Protein AF-A0A941R0V4-F1 (afdb_monomer_lite)

Secondary structure (DSSP, 8-state):
--EEEEEEEEEEEEEEEEE-TTS-EEEEEEEEEEEEEEEEEEEPPPP---------------------EEE-HHHHT-HHHHHHHHHHTTSHHHHHHHHTTSSTT-S-EEEEEE---SS-TTSSEEEEEEETTEEEEEE-GGG--S-HHHHHHHHHHHHHHHHHHHHHHHHHHTT--BTTB-HHHHHHHHHTT----

pLDDT: mean 71.21, std 19.01, range [25.05, 97.06]

Foldseek 3Di:
DDWDKDKDKAWDKDWDWDQDPVRAIHTDDIDTPGIDIDIDTDDDDDDDDDDDDDDDDDDDDPDDPDDLEAEDPQQCVPCLNVVLCVVLVVDPVSVVLSVQQRDPPQQAGEYEHEDQDPVRNNYQWDFDQDDPRYTYIYGYPVNSPDDSVVVNVVVVVSSVLVSLNRVVVVCVVVPHQDVVDHPVVVSVCSRVVNGDD

Structure (mmCIF, N/CA/C/O backbone):
data_AF-A0A941R0V4-F1
#
_entry.id   AF-A0A941R0V4-F1
#
loop_
_atom_site.group_PDB
_atom_site.id
_atom_site.type_symbol
_atom_site.label_atom_id
_atom_site.label_alt_id
_atom_site.label_comp_id
_atom_site.label_asym_id
_atom_site.label_entity_id
_atom_site.label_seq_id
_atom_site.pdbx_PDB_ins_code
_atom_site.Cartn_x
_atom_site.Cartn_y
_atom_site.Cartn_z
_atom_site.occupancy
_atom_site.B_iso_or_equiv
_atom_site.auth_seq_id
_atom_site.auth_comp_id
_atom_site.auth_asym_id
_atom_site.auth_atom_id
_atom_site.pdbx_PDB_model_num
ATOM 1 N N . MET A 1 1 ? 8.395 -24.841 -30.757 1.00 44.28 1 MET A N 1
ATOM 2 C CA . MET A 1 1 ? 8.451 -23.780 -29.739 1.00 44.28 1 MET A CA 1
ATOM 3 C C . MET A 1 1 ? 7.005 -23.403 -29.486 1.00 44.28 1 MET A C 1
ATOM 5 O O . MET A 1 1 ? 6.365 -22.940 -30.423 1.00 44.28 1 MET A O 1
ATOM 9 N N . SER A 1 2 ? 6.456 -23.802 -28.335 1.00 42.81 2 SER A N 1
ATOM 10 C CA . SER A 1 2 ? 5.159 -23.293 -27.871 1.00 42.81 2 SER A CA 1
ATOM 11 C C . SER A 1 2 ? 5.440 -21.903 -27.324 1.00 42.81 2 SER A C 1
ATOM 13 O O . SER A 1 2 ? 6.437 -21.737 -26.629 1.00 42.81 2 SER A O 1
ATOM 15 N N . VAL A 1 3 ? 4.655 -20.912 -27.726 1.00 47.00 3 VAL A N 1
ATOM 16 C CA . VAL A 1 3 ? 4.712 -19.582 -27.123 1.00 47.00 3 VAL A CA 1
ATOM 17 C C . VAL A 1 3 ? 3.524 -19.541 -26.185 1.00 47.00 3 VAL A C 1
ATOM 19 O O . VAL A 1 3 ? 2.380 -19.506 -26.645 1.00 47.00 3 VAL A O 1
ATOM 22 N N . ASP A 1 4 ? 3.793 -19.620 -24.889 1.00 52.94 4 ASP A N 1
ATOM 23 C CA . ASP A 1 4 ? 2.745 -19.538 -23.888 1.00 52.94 4 ASP A CA 1
ATOM 24 C C . ASP A 1 4 ? 2.421 -18.057 -23.677 1.00 52.94 4 ASP A C 1
ATOM 26 O O . ASP A 1 4 ? 3.248 -17.248 -23.248 1.00 52.94 4 ASP A O 1
ATOM 30 N N . CYS A 1 5 ? 1.201 -17.689 -24.067 1.00 56.50 5 CYS A N 1
ATOM 31 C CA . CYS A 1 5 ? 0.677 -16.341 -23.927 1.00 56.50 5 CYS A CA 1
ATOM 32 C C . CYS A 1 5 ? -0.436 -16.329 -22.882 1.00 56.50 5 CYS A C 1
ATOM 34 O O . CYS A 1 5 ? -1.332 -17.176 -22.913 1.00 56.50 5 CYS A O 1
ATOM 36 N N . TYR A 1 6 ? -0.443 -15.320 -22.017 1.00 58.47 6 TYR A N 1
ATOM 37 C CA . TYR A 1 6 ? -1.587 -15.006 -21.168 1.00 58.47 6 TYR A 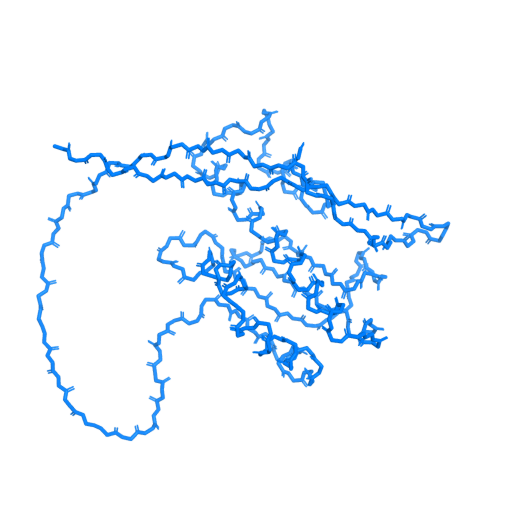CA 1
ATOM 38 C C . TYR A 1 6 ? -2.107 -13.598 -21.459 1.00 58.47 6 TYR A C 1
ATOM 40 O O . TYR A 1 6 ? -1.417 -12.747 -22.019 1.00 58.47 6 TYR A O 1
ATOM 48 N N . THR A 1 7 ? -3.375 -13.367 -21.121 1.00 55.12 7 THR A N 1
ATOM 49 C CA . THR A 1 7 ? -3.991 -12.039 -21.219 1.00 55.12 7 THR A CA 1
ATOM 50 C C . THR A 1 7 ? -3.880 -11.365 -19.865 1.00 55.12 7 THR A C 1
ATOM 52 O O . THR A 1 7 ? -4.432 -11.855 -18.880 1.00 55.12 7 THR A O 1
ATOM 55 N N . GLU A 1 8 ? -3.146 -10.263 -19.808 1.00 51.22 8 GLU A N 1
ATOM 56 C CA . GLU A 1 8 ? -3.082 -9.405 -18.637 1.00 51.22 8 GLU A CA 1
ATOM 57 C C . GLU A 1 8 ? -4.173 -8.340 -18.738 1.00 51.22 8 GLU A C 1
ATOM 59 O O . GLU A 1 8 ? -4.201 -7.550 -19.682 1.00 51.22 8 GLU A O 1
ATOM 64 N N . VAL A 1 9 ? -5.071 -8.312 -17.755 1.00 60.31 9 VAL A N 1
ATOM 65 C CA . VAL A 1 9 ? -6.074 -7.254 -17.615 1.00 60.31 9 VAL A CA 1
ATOM 66 C C . VAL A 1 9 ? -5.578 -6.269 -16.565 1.00 60.31 9 VAL A C 1
ATOM 68 O O . VAL A 1 9 ? -5.343 -6.632 -15.413 1.00 60.31 9 VAL A O 1
ATOM 71 N N . VAL A 1 10 ? -5.413 -5.012 -16.960 1.00 60.66 10 VAL A N 1
ATOM 72 C CA . VAL A 1 10 ? -5.039 -3.906 -16.077 1.00 60.66 10 VAL A CA 1
ATOM 73 C C . VAL A 1 10 ? -6.274 -3.052 -15.845 1.00 60.66 10 VAL A C 1
ATOM 75 O O . VAL A 1 10 ? -6.876 -2.562 -16.795 1.00 60.66 10 VAL A O 1
ATOM 78 N N . HIS A 1 11 ? -6.662 -2.885 -14.585 1.00 59.88 11 HIS A N 1
ATOM 79 C CA . HIS A 1 11 ? -7.769 -2.022 -14.186 1.00 59.88 11 HIS A CA 1
ATOM 80 C C . HIS A 1 11 ? -7.244 -0.621 -13.853 1.00 59.88 11 HIS A C 1
ATOM 82 O O . HIS A 1 11 ? -6.257 -0.485 -13.134 1.00 59.88 11 HIS A O 1
ATOM 88 N N . HIS A 1 12 ? -7.921 0.404 -14.364 1.00 55.44 12 HIS A N 1
ATOM 89 C CA . HIS A 1 12 ? -7.567 1.813 -14.208 1.00 55.44 12 HIS A CA 1
ATOM 90 C C . HIS A 1 12 ? -8.465 2.468 -13.169 1.00 55.44 12 HIS A C 1
ATOM 92 O O . HIS A 1 12 ? -9.689 2.307 -13.214 1.00 55.44 12 HIS A O 1
ATOM 98 N N . TYR A 1 13 ? -7.865 3.233 -12.262 1.00 64.38 13 TYR A N 1
ATOM 99 C CA . TYR A 1 13 ? -8.573 3.922 -11.189 1.00 64.38 13 TYR A CA 1
ATOM 100 C C . TYR A 1 13 ? -8.037 5.343 -11.002 1.00 64.38 13 TYR A C 1
ATOM 102 O O . TYR A 1 13 ? -6.834 5.562 -11.116 1.00 64.38 13 TYR A O 1
ATOM 110 N N . THR A 1 14 ? -8.916 6.290 -10.671 1.00 61.97 14 THR A N 1
ATOM 111 C CA . THR A 1 14 ? -8.537 7.635 -10.210 1.00 61.97 14 THR A CA 1
ATOM 112 C C . THR A 1 14 ? -8.840 7.759 -8.729 1.00 61.97 14 THR A C 1
ATOM 114 O O . THR A 1 14 ? -9.984 7.576 -8.311 1.00 61.97 14 THR A O 1
ATOM 117 N N . ASP A 1 15 ? -7.838 8.132 -7.939 1.00 59.41 15 ASP A N 1
ATOM 118 C CA . ASP A 1 15 ? -8.030 8.458 -6.532 1.00 59.41 15 ASP A CA 1
ATOM 119 C C . ASP A 1 15 ? -8.255 9.953 -6.326 1.00 59.41 15 ASP A C 1
ATOM 121 O O . ASP A 1 15 ? -7.517 10.800 -6.828 1.00 59.41 15 ASP A O 1
ATOM 125 N N . TRP A 1 16 ? -9.255 10.269 -5.512 1.00 72.50 16 TRP A N 1
ATOM 126 C CA . TRP A 1 16 ? -9.614 11.629 -5.152 1.00 72.50 16 TRP A CA 1
ATOM 127 C C . TRP A 1 16 ? -9.260 11.902 -3.695 1.00 72.50 16 TRP A C 1
ATOM 129 O O . TRP A 1 16 ? -9.722 11.212 -2.778 1.00 72.50 16 TRP A O 1
ATOM 139 N N . TYR A 1 17 ? -8.480 12.959 -3.481 1.00 71.31 17 TYR A N 1
ATOM 140 C CA . TYR A 1 17 ? -8.070 13.436 -2.167 1.00 71.31 17 TYR A CA 1
ATOM 141 C C . TYR A 1 17 ? -8.567 14.867 -1.936 1.00 71.31 17 TYR A C 1
ATOM 143 O O . TYR A 1 17 ? -8.641 15.673 -2.861 1.00 71.31 17 TYR A O 1
ATOM 151 N N . GLN A 1 18 ? -8.898 15.181 -0.688 1.00 68.75 18 GLN A N 1
ATOM 152 C CA . GLN A 1 18 ? -9.193 16.526 -0.221 1.00 68.75 18 GLN A CA 1
ATOM 153 C C . GLN A 1 18 ? -8.014 17.040 0.592 1.00 68.75 18 GLN A C 1
ATOM 155 O O . GLN A 1 18 ? -7.671 16.463 1.623 1.00 68.75 18 GLN A O 1
ATOM 160 N N . GLU A 1 19 ? -7.438 18.150 0.152 1.00 76.81 19 GLU A N 1
ATOM 161 C CA . GLU A 1 19 ? -6.479 18.909 0.942 1.00 76.81 19 GLU A CA 1
ATOM 162 C C . GLU A 1 19 ? -7.221 19.939 1.802 1.00 76.81 19 GLU A C 1
ATOM 164 O O . GLU A 1 19 ? -8.086 20.679 1.323 1.00 76.81 19 GLU A O 1
ATOM 169 N N . TYR A 1 20 ? -6.915 19.957 3.095 1.00 72.62 20 TYR A N 1
ATOM 170 C CA . TYR A 1 20 ? -7.436 20.927 4.049 1.00 72.62 20 TYR A CA 1
ATOM 171 C C . TYR A 1 20 ? -6.459 22.089 4.219 1.00 72.62 20 TYR A C 1
ATOM 173 O O . TYR A 1 20 ? -5.265 21.981 3.957 1.00 72.62 20 TYR A O 1
ATOM 181 N N . SER A 1 21 ? -6.961 23.217 4.722 1.00 58.88 21 SER A N 1
ATOM 182 C CA . SER A 1 21 ? -6.170 24.436 4.938 1.00 58.88 21 SER A CA 1
ATOM 183 C C . SER A 1 21 ? -4.998 24.272 5.913 1.00 58.88 21 SER A C 1
ATOM 185 O O . SER A 1 21 ? -4.134 25.141 5.976 1.00 58.88 21 SER A O 1
ATOM 187 N N . ASP A 1 22 ? -4.986 23.199 6.703 1.00 63.31 22 ASP A N 1
ATOM 188 C CA . ASP A 1 22 ? -3.892 22.839 7.608 1.00 63.31 22 ASP A CA 1
ATOM 189 C C . ASP A 1 22 ? -2.830 21.934 6.946 1.00 63.31 22 ASP A C 1
ATOM 191 O O . ASP A 1 22 ? -1.906 21.485 7.622 1.00 63.31 22 ASP A O 1
ATOM 195 N N . GLY A 1 23 ? -2.953 21.672 5.640 1.00 53.22 23 GLY A N 1
ATOM 196 C CA . GLY A 1 23 ? -2.078 20.783 4.873 1.00 53.22 23 GLY A CA 1
ATOM 197 C C . GLY A 1 23 ? -2.395 19.296 5.050 1.00 53.22 23 GLY A C 1
ATOM 198 O O . GLY A 1 23 ? -1.687 18.447 4.513 1.00 53.22 23 GLY A O 1
ATOM 199 N N . THR A 1 24 ? -3.445 18.943 5.798 1.00 55.19 24 THR A N 1
ATOM 200 C CA . THR A 1 24 ? -3.891 17.553 5.900 1.00 55.19 24 THR A CA 1
ATOM 201 C C . THR A 1 24 ? -4.501 17.117 4.573 1.00 55.19 24 THR A C 1
ATOM 203 O O . THR A 1 24 ? -5.406 17.768 4.060 1.00 55.19 24 THR A O 1
ATOM 206 N N . VAL A 1 25 ? -4.067 15.971 4.049 1.00 52.84 25 VAL A N 1
ATOM 207 C CA . VAL A 1 25 ? -4.689 15.327 2.886 1.00 52.84 25 VAL A CA 1
ATOM 208 C C . VAL A 1 25 ? -5.539 14.155 3.370 1.00 52.84 25 VAL A C 1
ATOM 210 O O . VAL A 1 25 ? -5.038 13.244 4.034 1.00 52.84 25 VAL A O 1
ATOM 213 N N . ALA A 1 26 ? -6.835 14.171 3.062 1.00 50.75 26 ALA A N 1
ATOM 214 C CA . ALA A 1 26 ? -7.738 13.057 3.326 1.00 50.75 26 ALA A CA 1
ATOM 215 C C . ALA A 1 26 ? -8.218 12.433 2.024 1.00 50.75 26 ALA A C 1
ATOM 217 O O . ALA A 1 26 ? -8.727 13.106 1.135 1.00 50.75 26 ALA A O 1
ATOM 218 N N . TYR A 1 27 ? -8.110 11.117 1.943 1.00 63.94 27 TYR A N 1
ATOM 219 C CA . TYR A 1 27 ? -8.717 10.350 0.869 1.00 63.94 27 TYR A CA 1
ATOM 220 C C . TYR A 1 27 ? -10.250 10.447 0.917 1.00 63.94 27 TYR A C 1
ATOM 222 O O . TYR A 1 27 ? -10.850 10.301 1.986 1.00 63.94 27 TYR A O 1
ATOM 230 N N . ILE A 1 28 ? -10.875 10.664 -0.241 1.00 71.25 28 ILE A N 1
ATOM 231 C CA . ILE A 1 28 ? -12.329 10.770 -0.384 1.00 71.25 28 ILE A CA 1
ATOM 232 C C . ILE A 1 28 ? -12.880 9.476 -0.994 1.00 71.25 28 ILE A C 1
ATOM 234 O O . ILE A 1 28 ? -13.610 8.719 -0.338 1.00 71.25 28 ILE A O 1
ATOM 238 N N . TYR A 1 29 ? -12.529 9.200 -2.251 1.00 60.12 29 TYR A N 1
ATOM 239 C CA . TYR A 1 29 ? -13.006 8.044 -3.006 1.00 60.12 29 TYR A CA 1
ATOM 240 C C . TYR A 1 29 ? -12.099 7.689 -4.179 1.00 60.12 29 TYR A C 1
ATOM 242 O O . TYR A 1 29 ? -11.225 8.460 -4.558 1.00 60.12 29 TYR A O 1
ATOM 250 N N . THR A 1 30 ? -12.329 6.496 -4.720 1.00 62.44 30 THR A N 1
ATOM 251 C CA . THR A 1 30 ? -11.671 5.974 -5.915 1.00 62.44 30 THR A CA 1
ATOM 252 C C . THR A 1 30 ? -12.737 5.780 -6.982 1.00 62.44 30 THR A C 1
ATOM 254 O O . THR A 1 30 ? -13.808 5.235 -6.697 1.00 62.44 30 THR A O 1
ATOM 257 N N . GLU A 1 31 ? -12.457 6.236 -8.190 1.00 69.19 31 GLU A N 1
ATOM 258 C CA . GLU A 1 31 ? -13.295 6.068 -9.371 1.00 69.19 31 GLU A CA 1
ATOM 259 C C . GLU A 1 31 ? -12.675 5.013 -10.285 1.00 69.19 31 GLU A C 1
ATOM 261 O O . GLU A 1 31 ? -11.465 5.001 -10.483 1.00 69.19 31 GLU A O 1
ATOM 266 N N . TYR A 1 32 ? -13.489 4.095 -10.808 1.00 65.94 32 TYR A N 1
ATOM 267 C CA . TYR A 1 32 ? -13.030 3.105 -11.779 1.00 65.94 32 TYR A CA 1
ATOM 268 C C . TYR A 1 32 ? -13.160 3.671 -13.192 1.00 65.94 32 TYR A C 1
ATOM 270 O O . TYR A 1 32 ? -14.266 3.988 -13.628 1.00 65.94 32 TYR A O 1
ATOM 278 N N . ASN A 1 33 ? -12.043 3.738 -13.912 1.00 64.62 33 ASN A N 1
ATOM 279 C CA . ASN A 1 33 ? -11.967 4.362 -15.234 1.00 64.62 33 ASN A CA 1
ATOM 280 C C . ASN A 1 33 ? -12.081 3.353 -16.387 1.00 64.62 33 ASN A C 1
ATOM 282 O O . ASN A 1 33 ? -12.218 3.752 -17.541 1.00 64.62 33 ASN A O 1
ATOM 286 N N . GLY A 1 34 ? -12.015 2.050 -16.101 1.00 60.59 34 GLY A N 1
ATOM 287 C CA . GLY A 1 34 ? -12.059 0.989 -17.109 1.00 60.59 34 GLY A CA 1
ATOM 288 C C . GLY A 1 34 ? -10.891 0.017 -16.990 1.00 60.59 34 GLY A C 1
ATOM 289 O O . GLY A 1 34 ? -10.167 0.002 -15.998 1.00 60.59 34 GLY A O 1
ATOM 290 N N . SER A 1 35 ? -10.716 -0.849 -17.981 1.00 64.88 35 SER A N 1
ATOM 291 C CA . SER A 1 35 ? -9.596 -1.792 -18.032 1.00 64.88 35 SER A CA 1
ATOM 292 C C . SER A 1 35 ? -8.972 -1.845 -19.416 1.00 64.88 35 SER A C 1
ATOM 294 O O . SER A 1 35 ? -9.664 -1.699 -20.422 1.00 64.88 35 SER A O 1
ATOM 296 N N . THR A 1 36 ? -7.666 -2.083 -19.460 1.00 63.47 36 THR A N 1
ATOM 297 C CA . THR A 1 36 ? -6.929 -2.417 -20.681 1.00 63.47 36 THR A CA 1
ATOM 298 C C . THR A 1 36 ? -6.514 -3.873 -20.642 1.00 63.47 36 THR A C 1
ATOM 300 O O . THR A 1 36 ? -6.069 -4.360 -19.606 1.00 63.47 36 THR A O 1
ATOM 303 N N . GLU A 1 37 ? -6.621 -4.548 -21.777 1.00 74.56 37 GLU A N 1
ATOM 304 C CA . GLU A 1 37 ? -6.173 -5.927 -21.936 1.00 74.56 37 GLU A CA 1
ATOM 305 C C . GLU A 1 37 ? -4.935 -5.944 -22.827 1.00 74.56 37 GLU A C 1
ATOM 307 O O . GLU A 1 37 ? -4.949 -5.393 -23.931 1.00 74.56 37 GLU A O 1
ATOM 312 N N . THR A 1 38 ? -3.870 -6.581 -22.352 1.00 58.25 38 THR A N 1
ATOM 313 C CA . THR A 1 38 ? -2.631 -6.767 -23.106 1.00 58.25 38 THR A CA 1
ATOM 314 C C . THR A 1 38 ? -2.294 -8.248 -23.139 1.00 58.25 38 THR A C 1
ATOM 316 O O . THR A 1 38 ? -2.289 -8.922 -22.112 1.00 58.25 38 THR A O 1
ATOM 319 N N . GLN A 1 39 ? -1.995 -8.771 -24.324 1.00 68.25 39 GLN A N 1
ATOM 320 C CA . GLN A 1 39 ? -1.508 -10.137 -24.472 1.00 68.25 39 GLN A CA 1
ATOM 321 C C . GLN A 1 39 ? 0.006 -10.156 -24.252 1.00 68.25 39 GLN A C 1
ATOM 323 O O . GLN A 1 39 ? 0.746 -9.492 -24.978 1.00 68.25 39 GLN A O 1
ATOM 328 N N . VAL A 1 40 ? 0.456 -10.909 -23.250 1.00 62.62 40 VAL A N 1
ATOM 329 C CA . VAL A 1 40 ? 1.873 -11.064 -22.909 1.00 62.62 40 VAL A CA 1
ATOM 330 C C . VAL A 1 40 ? 2.282 -12.500 -23.206 1.00 62.62 40 VAL A C 1
ATOM 332 O O . VAL A 1 40 ? 1.600 -13.439 -22.801 1.00 62.62 40 VAL A O 1
ATOM 335 N N . CYS A 1 41 ? 3.379 -12.665 -23.939 1.00 64.25 41 CYS A N 1
ATOM 336 C CA . CYS A 1 41 ? 3.886 -13.955 -24.390 1.00 64.25 41 CYS A CA 1
ATOM 337 C C . CYS A 1 41 ? 5.329 -14.133 -23.918 1.00 64.25 41 CYS A C 1
ATOM 339 O O . CYS A 1 41 ? 6.127 -13.202 -24.049 1.00 64.25 41 CYS A O 1
ATOM 341 N N . TYR A 1 42 ? 5.659 -15.317 -23.404 1.00 49.59 42 TYR A N 1
ATOM 342 C CA . TYR A 1 42 ? 7.015 -15.663 -22.979 1.00 49.59 42 TYR A CA 1
ATOM 343 C C . TYR A 1 42 ? 7.528 -16.877 -23.754 1.00 49.59 42 TYR A C 1
ATOM 345 O O . TYR A 1 42 ? 6.766 -17.779 -24.105 1.00 49.59 42 TYR A O 1
ATOM 353 N N . ASP A 1 43 ? 8.836 -16.887 -24.010 1.00 43.72 43 ASP A N 1
ATOM 354 C CA . ASP A 1 43 ? 9.536 -18.047 -24.552 1.00 43.72 43 ASP A CA 1
ATOM 355 C C . ASP A 1 43 ? 9.916 -18.992 -23.400 1.00 43.72 43 ASP A C 1
ATOM 357 O O . ASP A 1 43 ? 10.573 -18.574 -22.443 1.00 43.72 43 ASP A O 1
ATOM 361 N N . ASP A 1 44 ? 9.529 -20.268 -23.492 1.00 46.50 44 ASP A N 1
ATOM 362 C CA . ASP A 1 44 ? 9.891 -21.277 -22.491 1.00 46.50 44 ASP A CA 1
ATOM 363 C C . ASP A 1 44 ? 11.423 -21.420 -22.349 1.00 46.50 44 ASP A C 1
ATOM 365 O O . ASP A 1 44 ? 12.124 -21.634 -23.350 1.00 46.50 44 ASP A O 1
ATOM 369 N N . PRO A 1 45 ? 11.980 -21.404 -21.121 1.00 43.53 45 PRO A N 1
ATOM 370 C CA . PRO A 1 45 ? 13.355 -21.826 -20.891 1.00 43.53 45 PRO A CA 1
ATOM 371 C C . PRO A 1 45 ? 13.502 -23.356 -21.060 1.00 43.53 45 PRO A C 1
ATOM 373 O O . PRO A 1 45 ? 12.555 -24.113 -20.834 1.00 43.53 45 PRO A O 1
ATOM 376 N N . PRO A 1 46 ? 14.694 -23.864 -21.433 1.00 36.06 46 PRO A N 1
ATOM 377 C CA . PRO A 1 46 ? 14.895 -25.288 -21.692 1.00 36.06 46 PRO A CA 1
ATOM 378 C C . PRO A 1 46 ? 14.715 -26.130 -20.416 1.00 36.06 46 PRO A C 1
ATOM 380 O O . PRO A 1 46 ? 15.438 -25.971 -19.434 1.00 36.06 46 PRO A O 1
ATOM 383 N N . THR A 1 47 ? 13.760 -27.061 -20.450 1.00 41.50 47 THR A N 1
ATOM 384 C CA . THR A 1 47 ? 13.383 -27.958 -19.347 1.00 41.50 47 THR A CA 1
ATOM 385 C C . THR A 1 47 ? 14.492 -28.954 -18.980 1.00 41.50 47 THR A C 1
ATOM 387 O O . THR A 1 47 ? 14.897 -29.763 -19.818 1.00 41.50 47 THR A O 1
ATOM 390 N N . GLY A 1 48 ? 14.925 -28.963 -17.714 1.00 34.31 48 GLY A N 1
ATOM 391 C CA . GLY A 1 48 ? 15.745 -30.019 -17.103 1.00 34.31 48 GLY A CA 1
ATOM 392 C C . GLY A 1 48 ? 14.930 -30.865 -16.112 1.00 34.31 48 GLY A C 1
ATOM 393 O O . GLY A 1 48 ? 14.264 -30.322 -15.239 1.00 34.31 48 GLY A O 1
ATOM 394 N N . SER A 1 49 ? 14.957 -32.194 -16.267 1.00 41.03 49 SER A N 1
ATOM 395 C CA . SER A 1 49 ? 14.195 -33.181 -15.478 1.00 41.03 49 SER A CA 1
ATOM 396 C C . SER A 1 49 ? 14.805 -33.562 -14.116 1.00 41.03 49 SER A C 1
ATOM 398 O O . SER A 1 49 ? 16.020 -33.678 -13.988 1.00 41.03 49 SER A O 1
ATOM 400 N N . GLY A 1 50 ? 13.930 -33.943 -13.172 1.00 30.30 50 GLY A N 1
ATOM 401 C CA . GLY A 1 50 ? 14.187 -34.799 -11.993 1.00 30.30 50 GLY A CA 1
ATOM 402 C C . GLY A 1 50 ? 13.259 -34.412 -10.826 1.00 30.30 50 GLY A C 1
ATOM 403 O O . GLY A 1 50 ? 13.092 -33.231 -10.582 1.00 30.30 50 GLY A O 1
ATOM 404 N N . GLY A 1 51 ? 12.572 -35.260 -10.053 1.00 29.27 51 GLY A N 1
ATOM 405 C CA . GLY A 1 51 ? 12.513 -36.715 -9.903 1.00 29.27 51 GLY A CA 1
ATOM 406 C C . GLY A 1 51 ? 12.200 -37.073 -8.428 1.00 29.27 51 GLY A C 1
ATOM 407 O O . GLY A 1 51 ? 13.088 -36.951 -7.604 1.00 29.27 51 GLY A O 1
ATOM 408 N N . GLY A 1 52 ? 10.953 -37.487 -8.131 1.00 31.16 52 GLY A N 1
ATOM 409 C CA . GLY A 1 52 ? 10.439 -38.398 -7.068 1.00 31.16 52 GLY A CA 1
ATOM 410 C C . GLY A 1 52 ? 10.878 -38.375 -5.578 1.00 31.16 52 GLY A C 1
ATOM 411 O O . GLY A 1 52 ? 12.058 -38.391 -5.259 1.00 31.16 52 GLY A O 1
ATOM 412 N N . GLY A 1 53 ? 9.902 -38.589 -4.669 1.00 26.70 53 GLY A N 1
ATOM 413 C CA . GLY A 1 53 ? 10.106 -39.270 -3.367 1.00 26.70 53 GLY A CA 1
ATOM 414 C C . GLY A 1 53 ? 9.130 -38.889 -2.232 1.00 26.70 53 GLY A C 1
ATOM 415 O O . GLY A 1 53 ? 9.118 -37.742 -1.810 1.00 26.70 53 GLY A O 1
ATOM 416 N N . GLY A 1 54 ? 8.330 -39.841 -1.719 1.00 29.55 54 GLY A N 1
ATOM 417 C CA . GLY A 1 54 ? 7.376 -39.655 -0.603 1.00 29.55 54 GLY A CA 1
ATOM 418 C C . GLY A 1 54 ? 7.864 -40.143 0.776 1.00 29.55 54 GLY A C 1
ATOM 419 O O . GLY A 1 54 ? 8.879 -40.828 0.870 1.00 29.55 54 GLY A O 1
ATOM 420 N N . GLY A 1 55 ? 7.104 -39.845 1.844 1.00 27.05 55 GLY A N 1
ATOM 421 C CA . GLY A 1 55 ? 7.316 -40.392 3.197 1.00 27.05 55 GLY A CA 1
ATOM 422 C C . GLY A 1 55 ? 6.446 -39.749 4.294 1.00 27.05 55 GLY A C 1
ATOM 423 O O . GLY A 1 55 ? 6.172 -38.560 4.254 1.00 27.05 55 GLY A O 1
ATOM 424 N N . SER A 1 56 ? 5.995 -40.565 5.252 1.00 31.48 56 SER A N 1
ATOM 425 C CA . SER A 1 56 ? 4.899 -40.366 6.221 1.00 31.48 56 SER A CA 1
ATOM 426 C C . SER A 1 56 ? 5.369 -40.001 7.647 1.00 31.48 56 SER A C 1
ATOM 428 O O . SER A 1 56 ? 6.339 -40.588 8.113 1.00 31.48 56 SER A O 1
ATOM 430 N N . GLY A 1 57 ? 4.583 -39.199 8.391 1.00 25.05 57 GLY A N 1
ATOM 431 C CA . GLY A 1 57 ? 4.365 -39.391 9.841 1.00 25.05 57 GLY A CA 1
ATOM 432 C C . GLY A 1 57 ? 4.862 -38.334 10.854 1.00 25.05 57 GLY A C 1
ATOM 433 O O . GLY A 1 57 ? 6.030 -38.320 11.210 1.00 25.05 57 GLY A O 1
ATOM 434 N N . SER A 1 58 ? 3.881 -37.666 11.484 1.00 27.22 58 SER A N 1
ATOM 435 C CA . SER A 1 58 ? 3.803 -37.260 12.909 1.00 27.22 58 SER A CA 1
ATOM 436 C C . SER A 1 58 ? 4.248 -35.861 13.396 1.00 27.22 58 SER A C 1
ATOM 438 O O . SER A 1 58 ? 5.348 -35.390 13.143 1.00 27.22 58 SER A O 1
ATOM 440 N N . THR A 1 59 ? 3.353 -35.320 14.242 1.00 25.86 59 THR A N 1
ATOM 441 C CA . THR A 1 59 ? 3.448 -34.242 15.253 1.00 25.86 59 THR A CA 1
ATOM 442 C C . THR A 1 59 ? 3.682 -32.793 14.810 1.00 25.86 59 THR A C 1
ATOM 444 O O . THR A 1 59 ? 4.668 -32.466 14.172 1.00 25.86 59 THR A O 1
ATOM 447 N N . TYR A 1 60 ? 2.738 -31.942 15.230 1.00 36.31 60 TYR A N 1
ATOM 448 C CA . TYR A 1 60 ? 2.652 -30.488 15.091 1.00 36.31 60 TYR A CA 1
ATOM 449 C C . TYR A 1 60 ? 3.994 -29.743 15.122 1.00 36.31 60 TYR A C 1
ATOM 451 O O . TYR A 1 60 ? 4.539 -29.484 16.190 1.00 36.31 60 TYR A O 1
ATOM 459 N N . ASP A 1 61 ? 4.430 -29.333 13.936 1.00 30.09 61 ASP A N 1
ATOM 460 C CA . ASP A 1 61 ? 5.190 -28.116 13.671 1.00 30.09 61 ASP A CA 1
ATOM 461 C C . ASP A 1 61 ? 4.944 -27.800 12.184 1.00 30.09 61 ASP A C 1
ATOM 463 O O . ASP A 1 61 ? 5.430 -28.503 11.297 1.00 30.09 61 ASP A O 1
ATOM 467 N N . GLU A 1 62 ? 4.064 -26.838 11.887 1.00 32.94 62 GLU A N 1
ATOM 468 C CA . GLU A 1 62 ? 3.680 -26.489 10.510 1.00 32.94 62 GLU A CA 1
ATOM 469 C C . GLU A 1 62 ? 4.829 -25.711 9.848 1.00 32.94 62 GLU A C 1
ATOM 471 O O . GLU A 1 62 ? 4.839 -24.482 9.763 1.00 32.94 62 GLU A O 1
ATOM 476 N N . TYR A 1 63 ? 5.858 -26.452 9.437 1.00 33.69 63 TYR A N 1
ATOM 477 C CA . TYR A 1 63 ? 7.000 -25.935 8.705 1.00 33.69 63 TYR A CA 1
ATOM 478 C C . TYR A 1 63 ? 6.612 -25.579 7.259 1.00 33.69 63 TYR A C 1
ATOM 480 O O . TYR A 1 63 ? 6.354 -26.441 6.426 1.00 33.69 63 TYR A O 1
ATOM 488 N N . VAL A 1 64 ? 6.680 -24.273 6.982 1.00 35.91 64 VAL A N 1
ATOM 489 C CA . VAL A 1 64 ? 7.416 -23.671 5.852 1.00 35.91 64 VAL A CA 1
ATOM 490 C C . VAL A 1 64 ? 6.917 -24.028 4.441 1.00 35.91 64 VAL A C 1
ATOM 492 O O . VAL A 1 64 ? 7.623 -24.607 3.623 1.00 35.91 64 VAL A O 1
ATOM 495 N N . GLY A 1 65 ? 5.724 -23.529 4.118 1.00 32.91 65 GLY A N 1
ATOM 496 C CA . GLY A 1 65 ? 5.442 -22.931 2.809 1.00 32.91 65 GLY A CA 1
ATOM 497 C C . GLY A 1 65 ? 5.606 -21.414 2.943 1.00 32.91 65 GLY A C 1
ATOM 498 O O . GLY A 1 65 ? 4.867 -20.771 3.682 1.00 32.91 65 GLY A O 1
ATOM 499 N N . LYS A 1 66 ? 6.660 -20.872 2.337 1.00 39.25 66 LYS A N 1
ATOM 500 C CA . LYS A 1 66 ? 7.180 -19.495 2.422 1.00 39.25 66 LYS A CA 1
ATOM 501 C C . LYS A 1 66 ? 6.069 -18.417 2.368 1.00 39.25 66 LYS A C 1
ATOM 503 O O . LYS A 1 66 ? 5.621 -18.077 1.289 1.00 39.25 66 LYS A O 1
ATOM 508 N N . ARG A 1 67 ? 5.646 -17.833 3.502 1.00 44.44 67 ARG A N 1
ATOM 509 C CA . ARG A 1 67 ? 4.815 -16.606 3.485 1.00 44.44 67 ARG A CA 1
ATOM 510 C C . ARG A 1 67 ? 5.706 -15.428 3.083 1.00 44.44 67 ARG A C 1
ATOM 512 O O . ARG A 1 67 ? 6.544 -15.026 3.891 1.00 44.44 67 ARG A O 1
ATOM 519 N N . LEU A 1 68 ? 5.546 -14.877 1.877 1.00 58.03 68 LEU A N 1
ATOM 520 C CA . LEU A 1 68 ? 6.293 -13.681 1.439 1.00 58.03 68 LEU A CA 1
ATOM 521 C C . LEU A 1 68 ? 5.758 -12.365 2.035 1.00 58.03 68 LEU A C 1
ATOM 523 O O . LEU A 1 68 ? 6.416 -11.330 1.921 1.00 58.03 68 LEU A O 1
ATOM 527 N N . ILE A 1 69 ? 4.586 -12.395 2.675 1.00 71.75 69 ILE A N 1
ATOM 528 C CA . ILE A 1 69 ? 3.987 -11.229 3.331 1.00 71.75 69 ILE A CA 1
ATOM 529 C C . ILE A 1 69 ? 4.452 -11.170 4.787 1.00 71.75 69 ILE A C 1
ATOM 531 O O . ILE A 1 69 ? 4.069 -11.987 5.630 1.00 71.75 69 ILE A O 1
ATOM 535 N N . LEU A 1 70 ? 5.276 -10.173 5.087 1.00 80.50 70 LEU A N 1
ATOM 536 C CA . LEU A 1 70 ? 5.828 -9.901 6.405 1.00 80.50 70 LEU A CA 1
ATOM 537 C C . LEU A 1 70 ? 4.796 -9.145 7.246 1.00 80.50 70 LEU A C 1
ATOM 539 O O . LEU A 1 70 ? 4.558 -7.959 7.042 1.00 80.50 70 LEU A O 1
ATOM 543 N N . ILE A 1 71 ? 4.184 -9.811 8.220 1.00 84.12 71 ILE A N 1
ATOM 544 C CA . ILE A 1 71 ? 3.285 -9.141 9.168 1.00 84.12 71 ILE A CA 1
ATOM 545 C C . ILE A 1 71 ? 4.097 -8.739 10.399 1.00 84.12 71 ILE A C 1
ATOM 547 O O . ILE A 1 71 ? 4.516 -9.591 11.182 1.00 84.12 71 ILE A O 1
ATOM 551 N N . ASP A 1 72 ? 4.324 -7.439 10.564 1.00 88.19 72 ASP A N 1
ATOM 552 C CA . ASP A 1 72 ? 5.054 -6.884 11.698 1.00 88.19 72 ASP A CA 1
ATOM 553 C C . ASP A 1 72 ? 4.271 -7.072 13.006 1.00 88.19 72 ASP A C 1
ATOM 555 O O . ASP A 1 72 ? 3.036 -7.057 13.031 1.00 88.19 72 ASP A O 1
ATOM 559 N N . SER A 1 73 ? 4.986 -7.204 14.124 1.00 83.88 73 SER A N 1
ATOM 560 C CA . SER A 1 73 ? 4.360 -7.376 15.439 1.00 83.88 73 SER A CA 1
ATOM 561 C C . SER A 1 73 ? 3.457 -6.200 15.833 1.00 83.88 73 SER A C 1
ATOM 563 O O . SER A 1 73 ? 2.433 -6.415 16.477 1.00 83.88 73 SER A O 1
ATOM 565 N N . THR A 1 74 ? 3.764 -4.977 15.393 1.00 85.62 74 THR A N 1
ATOM 566 C CA . THR A 1 74 ? 2.920 -3.785 15.602 1.00 85.62 74 THR A CA 1
ATOM 567 C C . THR A 1 74 ? 1.550 -3.911 14.936 1.00 85.62 74 THR A C 1
ATOM 569 O O . THR A 1 74 ? 0.550 -3.450 15.487 1.00 85.62 74 THR A O 1
ATOM 572 N N . PHE A 1 75 ? 1.486 -4.580 13.783 1.00 91.88 75 PHE A N 1
ATOM 573 C CA . PHE A 1 75 ? 0.242 -4.878 13.081 1.00 91.88 75 PHE A CA 1
ATOM 574 C C . PHE A 1 75 ? -0.448 -6.094 13.698 1.00 91.88 75 PHE A C 1
ATOM 576 O O . PHE A 1 75 ? -1.622 -6.027 14.059 1.00 91.88 75 PHE A O 1
ATOM 583 N N . LYS A 1 76 ? 0.288 -7.202 13.866 1.00 82.56 76 LYS A N 1
ATOM 584 C CA . LYS A 1 76 ? -0.259 -8.479 14.342 1.00 82.56 76 LYS A CA 1
ATOM 585 C C . LYS A 1 76 ? -0.830 -8.387 15.756 1.00 82.56 76 LYS A C 1
ATOM 587 O O . LYS A 1 76 ? -1.856 -8.995 16.041 1.00 82.56 76 LYS A O 1
ATOM 592 N N . ASN A 1 77 ? -0.187 -7.613 16.627 1.00 86.94 77 ASN A N 1
ATOM 593 C CA . ASN A 1 77 ? -0.616 -7.440 18.013 1.00 86.94 77 ASN A CA 1
ATOM 594 C C . ASN A 1 77 ? -1.696 -6.362 18.169 1.00 86.94 77 ASN A C 1
ATOM 596 O O . ASN A 1 77 ? -2.177 -6.151 19.281 1.00 86.94 77 ASN A O 1
ATOM 600 N N . ASN A 1 78 ? -2.091 -5.677 17.090 1.00 90.81 78 ASN A N 1
ATOM 601 C CA . ASN A 1 78 ? -3.225 -4.765 17.093 1.00 90.81 78 ASN A CA 1
ATOM 602 C C . ASN A 1 78 ? -4.510 -5.551 16.767 1.00 90.81 78 ASN A C 1
ATOM 604 O O . ASN A 1 78 ? -4.707 -5.935 15.612 1.00 90.81 78 ASN A O 1
ATOM 608 N N . PRO A 1 79 ? -5.427 -5.763 17.734 1.00 89.06 79 PRO A N 1
ATOM 609 C CA . PRO A 1 79 ? -6.591 -6.625 17.517 1.00 89.06 79 PRO A CA 1
ATOM 610 C C . PRO A 1 79 ? -7.524 -6.124 16.411 1.00 89.06 79 PRO A C 1
ATOM 612 O O . PRO A 1 79 ? -8.192 -6.919 15.753 1.00 89.06 79 PRO A O 1
ATOM 615 N N . CYS A 1 80 ? -7.579 -4.807 16.191 1.00 91.00 80 CYS A N 1
ATOM 616 C CA . CYS A 1 80 ? -8.399 -4.227 15.136 1.00 91.00 80 CYS A CA 1
ATOM 617 C C . CYS A 1 80 ? -7.847 -4.619 13.760 1.00 91.00 80 CYS A C 1
ATOM 619 O O . CYS A 1 80 ? -8.561 -5.248 12.974 1.00 91.00 80 CYS A O 1
ATOM 621 N N . LEU A 1 81 ? -6.568 -4.326 13.515 1.00 90.69 81 LEU A N 1
ATOM 622 C CA . LEU A 1 81 ? -5.887 -4.610 12.250 1.00 90.69 81 LEU A CA 1
ATOM 623 C C . LEU A 1 81 ? -5.806 -6.107 11.956 1.00 90.69 81 LEU A C 1
ATOM 625 O O . LEU A 1 81 ? -6.175 -6.526 10.859 1.00 90.69 81 LEU A O 1
ATOM 629 N N . ASP A 1 82 ? -5.417 -6.920 12.941 1.00 88.88 82 ASP A N 1
ATOM 630 C CA . ASP A 1 82 ? -5.346 -8.374 12.779 1.00 88.88 82 ASP A CA 1
ATOM 631 C C . ASP A 1 82 ? -6.724 -8.964 12.449 1.00 88.88 82 ASP A C 1
ATOM 633 O O . ASP A 1 82 ? -6.854 -9.773 11.530 1.00 88.88 82 ASP A O 1
ATOM 637 N N . SER A 1 83 ? -7.788 -8.496 13.117 1.00 88.75 83 SER A N 1
ATOM 638 C CA . SER A 1 83 ? -9.144 -8.964 12.813 1.00 88.75 83 SER A CA 1
ATOM 639 C C . SER A 1 83 ? -9.599 -8.580 11.405 1.00 88.75 83 SER A C 1
ATOM 641 O O . SER A 1 83 ? -10.283 -9.371 10.754 1.00 88.75 83 SER A O 1
ATOM 643 N N . VAL A 1 84 ? -9.252 -7.379 10.930 1.00 90.69 84 VAL A N 1
ATOM 644 C CA . VAL A 1 84 ? -9.599 -6.919 9.580 1.00 90.69 84 VAL A CA 1
ATOM 645 C C . VAL A 1 84 ? -8.836 -7.726 8.541 1.00 90.69 84 VAL A C 1
ATOM 647 O O . VAL A 1 84 ? -9.457 -8.218 7.605 1.00 90.69 84 VAL A O 1
ATOM 650 N N . TYR A 1 85 ? -7.534 -7.931 8.734 1.00 87.56 85 TYR A N 1
ATOM 651 C CA . TYR A 1 85 ? -6.706 -8.729 7.834 1.00 87.56 85 TYR A CA 1
ATOM 652 C C . TYR A 1 85 ? -7.202 -10.175 7.729 1.00 87.56 85 TYR A C 1
ATOM 654 O O . TYR A 1 85 ? -7.359 -10.690 6.627 1.00 87.56 85 TYR A O 1
ATOM 662 N N . GLN A 1 86 ? -7.531 -10.819 8.853 1.00 84.44 86 GLN A N 1
ATOM 663 C CA . GLN A 1 86 ? -8.060 -12.188 8.846 1.00 84.44 86 GLN A CA 1
ATOM 664 C C . GLN A 1 86 ? -9.420 -12.299 8.149 1.00 84.44 86 GLN A C 1
ATOM 666 O O . GLN A 1 86 ? -9.665 -13.276 7.448 1.00 84.44 86 GLN A O 1
ATOM 671 N N . GLN A 1 87 ? -10.303 -11.311 8.326 1.00 83.94 87 GLN A N 1
ATOM 672 C CA . GLN A 1 87 ? -11.608 -11.286 7.655 1.00 83.94 87 GLN A CA 1
ATOM 673 C C . GLN A 1 87 ? -11.468 -10.987 6.157 1.00 83.94 87 GLN A C 1
ATOM 675 O O . GLN A 1 87 ? -12.034 -11.707 5.338 1.00 83.94 87 GLN A O 1
ATOM 680 N N . ALA A 1 88 ? -10.682 -9.973 5.785 1.00 77.81 88 ALA A N 1
ATOM 681 C CA . ALA A 1 88 ? -10.396 -9.639 4.390 1.00 77.81 88 ALA A CA 1
ATOM 682 C C . ALA A 1 88 ? -9.705 -10.806 3.670 1.00 77.81 88 ALA A C 1
ATOM 684 O O . ALA A 1 88 ? -10.073 -11.139 2.548 1.00 77.81 88 ALA A O 1
ATOM 685 N N . GLY A 1 89 ? -8.809 -11.508 4.370 1.00 72.31 89 GLY A N 1
ATOM 686 C CA . GLY A 1 89 ? -8.145 -12.741 3.950 1.00 72.31 89 GLY A CA 1
ATOM 687 C C . GLY A 1 89 ? -9.078 -13.877 3.534 1.00 72.31 89 GLY A C 1
ATOM 688 O O . GLY A 1 89 ? -8.623 -14.823 2.898 1.00 72.31 89 GLY A O 1
ATOM 689 N N . GLN A 1 90 ? -10.373 -13.816 3.852 1.00 74.31 90 GLN A N 1
ATOM 690 C CA . GLN A 1 90 ? -11.359 -14.801 3.396 1.00 74.31 90 GLN A CA 1
ATOM 691 C C . GLN A 1 90 ? -11.898 -14.485 1.995 1.00 74.31 90 GLN A C 1
ATOM 693 O O . GLN A 1 90 ? -12.338 -15.399 1.297 1.00 74.31 90 GLN A O 1
ATOM 698 N N . ALA A 1 91 ? -11.837 -13.224 1.559 1.00 75.38 91 ALA A N 1
ATOM 699 C CA . ALA A 1 91 ? -12.311 -12.803 0.249 1.00 75.38 91 ALA A CA 1
ATOM 700 C C . ALA A 1 91 ? -11.329 -13.218 -0.857 1.00 75.38 91 ALA A C 1
ATOM 702 O O . ALA A 1 91 ? -10.129 -12.965 -0.769 1.00 75.38 91 ALA A O 1
ATOM 703 N N . ILE A 1 92 ? -11.851 -13.814 -1.933 1.00 73.00 92 ILE A N 1
ATOM 704 C CA . ILE A 1 92 ? -11.043 -14.267 -3.080 1.00 73.00 92 ILE A CA 1
ATOM 705 C C . ILE A 1 92 ? -10.281 -13.095 -3.707 1.00 73.00 92 ILE A C 1
ATOM 707 O O . ILE A 1 92 ? -9.085 -13.206 -3.935 1.00 73.00 92 ILE A O 1
ATOM 711 N N . THR A 1 93 ? -10.931 -11.946 -3.901 1.00 72.00 93 THR A N 1
ATOM 712 C CA . THR A 1 93 ? -10.291 -10.746 -4.465 1.00 72.00 93 THR A CA 1
ATOM 713 C C . THR A 1 93 ? -9.064 -10.312 -3.668 1.00 72.00 93 THR A C 1
ATOM 715 O O . THR A 1 93 ? -8.034 -9.985 -4.245 1.00 72.00 93 THR A O 1
ATOM 718 N N . PHE A 1 94 ? -9.150 -10.355 -2.339 1.00 75.19 94 PHE A N 1
ATOM 719 C CA . PHE A 1 94 ? -8.035 -10.003 -1.469 1.00 75.19 94 PHE A CA 1
ATOM 720 C C . PHE A 1 94 ? -6.887 -11.009 -1.595 1.00 75.19 94 PHE A C 1
ATOM 722 O O . PHE A 1 94 ? -5.731 -10.616 -1.710 1.00 75.19 94 PHE A O 1
ATOM 729 N N . LYS A 1 95 ? -7.208 -12.309 -1.645 1.00 73.12 95 LYS A N 1
ATOM 730 C CA . LYS A 1 95 ? -6.215 -13.363 -1.889 1.00 73.12 95 LYS A CA 1
ATOM 731 C C . LYS A 1 95 ? -5.510 -13.180 -3.232 1.00 73.12 95 LYS A C 1
ATOM 733 O O . LYS A 1 95 ? -4.296 -13.305 -3.268 1.00 73.12 95 LYS A O 1
ATOM 738 N N . ASN A 1 96 ? -6.240 -12.836 -4.292 1.00 74.62 96 ASN A N 1
ATOM 739 C CA . ASN A 1 96 ? -5.666 -12.634 -5.624 1.00 74.62 96 ASN A CA 1
ATOM 740 C C . ASN A 1 96 ? -4.658 -11.475 -5.645 1.00 74.62 96 ASN A C 1
ATOM 742 O O . ASN A 1 96 ? -3.581 -11.612 -6.212 1.00 74.62 96 ASN A O 1
ATOM 746 N N . ILE A 1 97 ? -4.966 -10.354 -4.980 1.00 73.75 97 ILE A N 1
ATOM 747 C CA . ILE A 1 97 ? -4.017 -9.232 -4.878 1.00 73.75 97 ILE A CA 1
ATOM 748 C C . ILE A 1 97 ? -2.782 -9.650 -4.072 1.00 73.75 97 ILE A C 1
ATOM 750 O O . ILE A 1 97 ? -1.659 -9.339 -4.451 1.00 73.75 97 ILE A O 1
ATOM 754 N N . LEU A 1 98 ? -2.967 -10.391 -2.976 1.00 74.44 98 LEU A N 1
ATOM 755 C CA . LEU A 1 98 ? -1.853 -10.886 -2.166 1.00 74.44 98 LEU A CA 1
ATOM 756 C C . LEU A 1 98 ? -0.968 -11.905 -2.902 1.00 74.44 98 LEU A C 1
ATOM 758 O O . LEU A 1 98 ? 0.243 -11.896 -2.696 1.00 74.44 98 LEU A O 1
ATOM 762 N N . GLN A 1 99 ? -1.539 -12.734 -3.781 1.00 72.31 99 GLN A N 1
ATOM 763 C CA . GLN A 1 99 ? -0.794 -13.695 -4.607 1.00 72.31 99 GLN A CA 1
ATOM 764 C C . GLN A 1 99 ? 0.246 -13.015 -5.505 1.00 72.31 99 GLN A C 1
ATOM 766 O O . GLN A 1 99 ? 1.322 -13.570 -5.706 1.00 72.31 99 GLN A O 1
ATOM 771 N N . ASN A 1 100 ? -0.001 -11.777 -5.951 1.00 69.44 100 ASN A N 1
ATOM 772 C CA . ASN A 1 100 ? 0.971 -10.996 -6.729 1.00 69.44 100 ASN A CA 1
ATOM 773 C C . ASN A 1 100 ? 2.298 -10.745 -5.989 1.00 69.44 100 ASN A C 1
ATOM 775 O O . ASN A 1 100 ? 3.286 -10.350 -6.613 1.00 69.44 100 ASN A O 1
ATOM 779 N N . PHE A 1 101 ? 2.317 -10.948 -4.671 1.00 70.75 101 PHE A N 1
ATOM 780 C CA . PHE A 1 101 ? 3.486 -10.793 -3.814 1.00 70.75 101 PHE A CA 1
ATOM 781 C C . PHE A 1 101 ? 4.055 -12.135 -3.325 1.00 70.75 101 PHE A C 1
ATOM 783 O O . PHE A 1 101 ? 5.026 -12.099 -2.576 1.00 70.75 101 PHE A O 1
ATOM 790 N N . ASP A 1 102 ? 3.494 -13.290 -3.717 1.00 60.97 102 ASP A N 1
ATOM 791 C CA . ASP A 1 102 ? 3.744 -14.600 -3.078 1.00 60.97 102 ASP A CA 1
ATOM 792 C C . ASP A 1 102 ? 4.538 -15.623 -3.926 1.00 60.97 102 ASP A C 1
ATOM 794 O O . ASP A 1 102 ? 4.667 -16.778 -3.531 1.00 60.97 102 ASP A O 1
ATOM 798 N N . GLU A 1 103 ? 5.131 -15.235 -5.064 1.00 55.53 103 GLU A N 1
ATOM 799 C CA . GLU A 1 103 ? 5.745 -16.194 -6.010 1.00 55.53 103 GLU A CA 1
ATOM 800 C C . GLU A 1 103 ? 7.263 -16.055 -6.247 1.00 55.53 103 GLU A C 1
ATOM 802 O O . GLU A 1 103 ? 7.908 -15.061 -5.904 1.00 55.53 103 GLU A O 1
ATOM 807 N N . GLU A 1 104 ? 7.821 -17.103 -6.872 1.00 42.81 104 GLU A N 1
ATOM 808 C CA . GLU A 1 104 ? 9.232 -17.401 -7.191 1.00 42.81 104 GLU A CA 1
ATOM 809 C C . GLU A 1 104 ? 9.938 -16.353 -8.085 1.00 42.81 104 GLU A C 1
ATOM 811 O O . GLU A 1 104 ? 11.149 -16.421 -8.288 1.00 42.81 104 GLU A O 1
ATOM 816 N N . PHE A 1 105 ? 9.194 -15.334 -8.533 1.00 42.19 105 PHE A N 1
ATOM 817 C CA . PHE A 1 105 ? 9.649 -14.189 -9.334 1.00 42.19 105 PHE A CA 1
ATOM 818 C C . PHE A 1 105 ? 9.218 -12.834 -8.752 1.00 42.19 105 PHE A C 1
ATOM 820 O O . PHE A 1 105 ? 9.246 -11.818 -9.453 1.00 42.19 105 PHE A O 1
ATOM 827 N N . SER A 1 106 ? 8.786 -12.784 -7.487 1.00 53.59 106 SER A N 1
ATOM 828 C CA . SER A 1 106 ? 8.385 -11.515 -6.887 1.00 53.59 106 SER A CA 1
ATOM 829 C C . SER A 1 106 ? 9.575 -10.556 -6.816 1.00 53.59 106 SER A C 1
ATOM 831 O O . SER A 1 106 ? 10.519 -10.760 -6.053 1.00 53.59 106 SER A O 1
ATOM 833 N N . VAL A 1 107 ? 9.508 -9.474 -7.596 1.00 55.12 107 VAL A N 1
ATOM 834 C CA . VAL A 1 107 ? 10.462 -8.358 -7.519 1.00 55.12 107 VAL A CA 1
ATOM 835 C C . VAL A 1 107 ? 10.354 -7.589 -6.198 1.00 55.12 107 VAL A C 1
ATOM 837 O O . VAL A 1 107 ? 11.217 -6.764 -5.921 1.00 55.12 107 VAL A O 1
ATOM 840 N N . ALA A 1 108 ? 9.311 -7.814 -5.387 1.00 62.09 108 ALA A N 1
ATOM 841 C CA . ALA A 1 108 ? 9.168 -7.169 -4.086 1.00 62.09 108 ALA A CA 1
ATOM 842 C C . ALA A 1 108 ? 8.318 -7.975 -3.086 1.00 62.09 108 ALA A C 1
ATOM 844 O O . ALA A 1 108 ? 7.213 -8.424 -3.378 1.00 62.09 108 ALA A O 1
ATOM 845 N N . HIS A 1 109 ? 8.803 -8.090 -1.857 1.00 76.25 109 HIS A N 1
ATOM 846 C CA . HIS A 1 109 ? 8.055 -8.562 -0.700 1.00 76.25 109 HIS A CA 1
ATOM 847 C C . HIS A 1 109 ? 7.113 -7.476 -0.173 1.00 76.25 109 HIS A C 1
ATOM 849 O O . HIS A 1 109 ? 7.387 -6.281 -0.296 1.00 76.25 109 HIS A O 1
ATOM 855 N N . LEU A 1 110 ? 6.025 -7.893 0.471 1.00 84.12 110 LEU A N 1
ATOM 856 C CA . LEU A 1 110 ? 5.084 -6.992 1.130 1.00 84.12 110 LEU A CA 1
ATOM 857 C C . LEU A 1 110 ? 5.286 -7.048 2.645 1.00 84.12 110 LEU A C 1
ATOM 859 O O . LEU A 1 110 ? 5.375 -8.133 3.215 1.00 84.12 110 LEU A O 1
ATOM 863 N N . LYS A 1 111 ? 5.295 -5.898 3.316 1.00 87.38 111 LYS A N 1
ATOM 864 C CA . LYS A 1 111 ? 5.266 -5.790 4.776 1.00 87.38 111 LYS A CA 1
ATOM 865 C C . LYS A 1 111 ? 4.029 -5.027 5.231 1.00 87.38 111 LYS A C 1
ATOM 867 O O . LYS A 1 111 ? 3.744 -3.957 4.711 1.00 87.38 111 LYS A O 1
ATOM 872 N N . LEU A 1 112 ? 3.332 -5.547 6.237 1.00 91.19 112 LEU A N 1
ATOM 873 C CA . LEU A 1 112 ? 2.242 -4.859 6.927 1.00 91.19 112 LEU A CA 1
ATOM 874 C C . LEU A 1 112 ? 2.707 -4.451 8.325 1.00 91.19 112 LEU A C 1
ATOM 876 O O . LEU A 1 112 ? 3.133 -5.306 9.103 1.00 91.19 112 LEU A O 1
ATOM 880 N N . SER A 1 113 ? 2.614 -3.168 8.663 1.00 95.12 113 SER A N 1
ATOM 881 C CA . SER A 1 113 ? 3.013 -2.630 9.969 1.00 95.12 113 SER A CA 1
ATOM 882 C C . SER A 1 113 ? 2.014 -1.606 10.504 1.00 95.12 113 SER A C 1
ATOM 884 O O . SER A 1 113 ? 1.080 -1.199 9.808 1.00 95.12 113 SER A O 1
ATOM 886 N N . ALA A 1 114 ? 2.181 -1.202 11.764 1.00 94.62 114 ALA A N 1
ATOM 887 C CA . ALA A 1 114 ? 1.433 -0.098 12.348 1.00 94.62 114 ALA A CA 1
ATOM 888 C C . ALA A 1 114 ? 2.380 0.956 12.937 1.00 94.62 114 ALA A C 1
ATOM 890 O O . ALA A 1 114 ? 3.278 0.643 13.718 1.00 94.62 114 ALA A O 1
ATOM 891 N N . GLY A 1 115 ? 2.149 2.221 12.592 1.00 93.69 115 GLY A N 1
ATOM 892 C CA . GLY A 1 115 ? 2.965 3.357 13.006 1.00 93.69 115 GLY A CA 1
ATOM 893 C C . GLY A 1 115 ? 2.418 4.681 12.475 1.00 93.69 115 GLY A C 1
ATOM 894 O O . GLY A 1 115 ? 1.539 4.711 11.617 1.00 93.69 115 GLY A O 1
ATOM 895 N N . VAL A 1 116 ? 2.917 5.797 13.004 1.00 92.62 116 VAL A N 1
ATOM 896 C CA . VAL A 1 116 ? 2.569 7.132 12.498 1.00 92.62 116 VAL A CA 1
ATOM 897 C C . VAL A 1 116 ? 3.620 7.540 11.473 1.00 92.62 116 VAL A C 1
ATOM 899 O O . VAL A 1 116 ? 4.799 7.647 11.811 1.00 92.62 116 VAL A O 1
ATOM 902 N N . SER A 1 117 ? 3.197 7.773 10.229 1.00 89.69 117 SER A N 1
ATOM 903 C CA . SER A 1 117 ? 4.093 8.292 9.194 1.00 89.69 117 SER A CA 1
ATOM 904 C C . SER A 1 117 ? 4.619 9.672 9.582 1.00 89.69 117 SER A C 1
ATOM 906 O O . SER A 1 117 ? 3.852 10.542 9.989 1.00 89.69 117 SER A O 1
ATOM 908 N N . GLN A 1 118 ? 5.927 9.880 9.433 1.00 87.62 118 GLN A N 1
ATOM 909 C CA . GLN A 1 118 ? 6.551 11.180 9.681 1.00 87.62 118 GLN A CA 1
ATOM 910 C C . GLN A 1 118 ? 6.184 12.204 8.604 1.00 87.62 118 GLN A C 1
ATOM 912 O O . GLN A 1 118 ? 6.047 13.384 8.906 1.00 87.62 118 GLN A O 1
ATOM 917 N N . THR A 1 119 ? 6.020 11.752 7.359 1.00 81.19 119 THR A N 1
ATOM 918 C CA . THR A 1 119 ? 5.705 12.614 6.215 1.00 81.19 119 THR A CA 1
ATOM 919 C C . THR A 1 119 ? 4.208 12.856 6.074 1.00 81.19 119 THR A C 1
ATOM 921 O O . THR A 1 119 ? 3.811 13.946 5.692 1.00 81.19 119 THR A O 1
ATOM 924 N N . ASN A 1 120 ? 3.381 11.872 6.444 1.00 84.56 120 ASN A N 1
ATOM 925 C CA . ASN A 1 120 ? 1.922 11.931 6.319 1.00 84.56 120 ASN A CA 1
ATOM 926 C C . ASN A 1 120 ? 1.221 11.498 7.626 1.00 84.56 120 ASN A C 1
ATOM 928 O O . ASN A 1 120 ? 0.493 10.501 7.637 1.00 84.56 120 ASN A O 1
ATOM 932 N N . PRO A 1 121 ? 1.407 12.215 8.752 1.00 85.94 121 PRO A N 1
ATOM 933 C CA . PRO A 1 121 ? 0.878 11.806 10.060 1.00 85.94 121 PRO A CA 1
ATOM 934 C C . PRO A 1 121 ? -0.658 11.791 10.126 1.00 85.94 121 PRO A C 1
ATOM 936 O O . PRO A 1 121 ? -1.238 11.131 10.993 1.00 85.94 121 PRO A O 1
ATOM 939 N N . GLY A 1 122 ? -1.324 12.513 9.218 1.00 86.12 122 GLY A N 1
ATOM 940 C CA . GLY A 1 122 ? -2.782 12.572 9.103 1.00 86.12 122 GLY A CA 1
ATOM 941 C C . GLY A 1 122 ? -3.417 11.396 8.353 1.00 86.12 122 GLY A C 1
ATOM 942 O O . GLY A 1 122 ? -4.622 11.181 8.508 1.00 86.12 122 GLY A O 1
ATOM 943 N N . ALA A 1 123 ? -2.636 10.624 7.591 1.00 87.81 123 ALA A N 1
ATOM 944 C CA . ALA A 1 123 ? -3.145 9.550 6.743 1.00 87.81 123 ALA A CA 1
ATOM 945 C C . ALA A 1 123 ? -3.634 8.338 7.556 1.00 87.81 123 ALA A C 1
ATOM 947 O O . ALA A 1 123 ? -3.160 8.071 8.665 1.00 87.81 123 ALA A O 1
ATOM 948 N N . ASN A 1 124 ? -4.586 7.589 6.990 1.00 92.19 124 ASN A N 1
ATOM 949 C CA . ASN A 1 124 ? -5.126 6.363 7.593 1.00 92.19 124 ASN A CA 1
ATOM 950 C C . ASN A 1 124 ? -4.133 5.192 7.519 1.00 92.19 124 ASN A C 1
ATOM 952 O O . ASN A 1 124 ? -4.058 4.377 8.439 1.00 92.19 124 ASN A O 1
ATOM 956 N N . ALA A 1 125 ? -3.394 5.124 6.420 1.00 93.75 125 ALA A N 1
ATOM 957 C CA . ALA A 1 125 ? -2.251 4.264 6.182 1.00 93.75 125 ALA A CA 1
ATOM 958 C C . ALA A 1 125 ? -1.393 4.923 5.092 1.00 93.75 125 ALA A C 1
ATOM 960 O O . ALA A 1 125 ? -1.820 5.911 4.491 1.00 93.75 125 ALA A O 1
ATOM 961 N N . VAL A 1 126 ? -0.185 4.414 4.884 1.00 91.12 126 VAL A N 1
ATOM 962 C CA . VAL A 1 126 ? 0.683 4.819 3.778 1.00 91.12 126 VAL A CA 1
ATOM 963 C C . VAL A 1 126 ? 1.372 3.601 3.184 1.00 91.12 126 VAL A C 1
ATOM 965 O O . VAL A 1 126 ? 1.803 2.715 3.925 1.00 91.12 126 VAL A O 1
ATOM 968 N N . THR A 1 127 ? 1.535 3.605 1.868 1.00 92.69 127 THR A N 1
ATOM 969 C CA . THR A 1 127 ? 2.440 2.705 1.153 1.00 92.69 127 THR A CA 1
ATOM 970 C C . THR A 1 127 ? 3.795 3.385 0.996 1.00 92.69 127 THR A C 1
ATOM 972 O O . THR A 1 127 ? 3.903 4.473 0.434 1.00 92.69 127 THR A O 1
ATOM 975 N N . LEU A 1 128 ? 4.835 2.771 1.547 1.00 87.75 128 LEU A N 1
ATOM 976 C CA . LEU A 1 128 ? 6.202 3.274 1.520 1.00 87.75 128 LEU A CA 1
ATOM 977 C C . LEU A 1 128 ? 6.981 2.666 0.359 1.00 87.75 128 LEU A C 1
ATOM 979 O O . LEU A 1 128 ? 6.782 1.506 -0.009 1.00 87.75 128 LEU A O 1
ATOM 983 N N . ALA A 1 129 ? 7.927 3.452 -0.155 1.00 82.06 129 ALA A N 1
ATOM 984 C CA . ALA A 1 129 ? 8.823 3.011 -1.208 1.00 82.06 129 ALA A CA 1
ATOM 985 C C . ALA A 1 129 ? 9.568 1.724 -0.831 1.00 82.06 129 ALA A C 1
ATOM 987 O O . ALA A 1 129 ? 9.996 1.594 0.321 1.00 82.06 129 ALA A O 1
ATOM 988 N N . PRO A 1 130 ? 9.776 0.803 -1.794 1.00 79.62 130 PRO A N 1
ATOM 989 C CA . PRO A 1 130 ? 10.511 -0.412 -1.558 1.00 79.62 130 PRO A CA 1
ATOM 990 C C . PRO A 1 130 ? 11.895 -0.095 -1.009 1.00 79.62 130 PRO A C 1
ATOM 992 O O . PRO A 1 130 ? 12.685 0.621 -1.631 1.00 79.62 130 PRO A O 1
ATOM 995 N N . LYS A 1 131 ? 12.204 -0.682 0.140 1.00 77.62 131 LYS A N 1
ATOM 996 C CA . LYS A 1 131 ? 13.551 -0.711 0.696 1.00 77.62 131 LYS A CA 1
ATOM 997 C C . LYS A 1 131 ? 13.992 -2.160 0.759 1.00 77.62 131 LYS A C 1
ATOM 999 O O . LYS A 1 131 ? 13.287 -2.979 1.334 1.00 77.62 131 LYS A O 1
ATOM 1004 N N . ASP A 1 132 ? 15.128 -2.472 0.141 1.00 72.25 132 ASP A N 1
ATOM 1005 C CA . ASP A 1 132 ? 15.656 -3.841 0.079 1.00 72.25 132 ASP A CA 1
ATOM 1006 C C . ASP A 1 132 ? 14.611 -4.843 -0.454 1.00 72.25 132 ASP A C 1
ATOM 1008 O O . ASP A 1 132 ? 14.421 -5.925 0.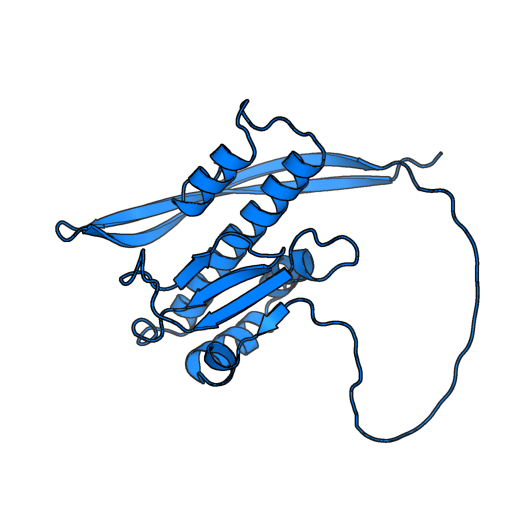094 1.00 72.25 132 ASP A O 1
ATOM 1012 N N . TYR A 1 133 ? 13.902 -4.444 -1.519 1.00 73.31 133 TYR A N 1
ATOM 1013 C CA . TYR A 1 133 ? 12.795 -5.190 -2.130 1.00 73.31 133 TYR A CA 1
ATOM 1014 C C . TYR A 1 133 ? 11.580 -5.404 -1.215 1.00 73.31 133 TYR A C 1
ATOM 1016 O O . TYR A 1 133 ? 10.754 -6.253 -1.510 1.00 73.31 133 TYR A O 1
ATOM 1024 N N . ILE A 1 134 ? 11.420 -4.650 -0.125 1.00 79.06 134 ILE A N 1
ATOM 1025 C CA . ILE A 1 134 ? 10.242 -4.725 0.749 1.00 79.06 134 ILE A CA 1
ATOM 1026 C C . ILE A 1 134 ? 9.407 -3.458 0.581 1.00 79.06 134 ILE A C 1
ATOM 1028 O O . ILE A 1 134 ? 9.846 -2.377 0.972 1.00 79.06 134 ILE A O 1
ATOM 1032 N N . ILE A 1 135 ? 8.199 -3.599 0.036 1.00 86.94 135 ILE A N 1
ATOM 1033 C CA . ILE A 1 135 ? 7.165 -2.560 0.039 1.00 86.94 135 ILE A CA 1
ATOM 1034 C C . ILE A 1 135 ? 6.431 -2.640 1.375 1.00 86.94 135 ILE A C 1
ATOM 1036 O O . ILE A 1 135 ? 5.914 -3.695 1.740 1.00 86.94 135 ILE A O 1
ATOM 1040 N N . GLU A 1 136 ? 6.381 -1.539 2.117 1.00 91.56 136 GLU A N 1
ATOM 1041 C CA . GLU A 1 136 ? 5.738 -1.494 3.430 1.00 91.56 136 GLU A CA 1
ATOM 1042 C C . GLU A 1 136 ? 4.427 -0.714 3.373 1.00 91.56 136 GLU A C 1
ATOM 1044 O O . GLU A 1 136 ? 4.411 0.462 3.028 1.00 91.56 136 GLU A O 1
ATOM 1049 N N . ILE A 1 137 ? 3.335 -1.357 3.778 1.00 94.06 137 ILE A N 1
ATOM 1050 C CA . ILE A 1 137 ? 2.069 -0.702 4.090 1.00 94.06 137 ILE A CA 1
ATOM 1051 C C . ILE A 1 137 ? 2.022 -0.487 5.601 1.00 94.06 137 ILE A C 1
ATOM 1053 O O . ILE A 1 137 ? 1.930 -1.440 6.382 1.00 94.06 137 ILE A O 1
ATOM 1057 N N . MET A 1 138 ? 2.060 0.775 6.015 1.00 96.06 138 MET A N 1
ATOM 1058 C CA . MET A 1 138 ? 2.053 1.174 7.419 1.00 96.06 138 MET A CA 1
ATOM 1059 C C . MET A 1 138 ? 0.716 1.815 7.786 1.00 96.06 138 MET A C 1
ATOM 1061 O O . MET A 1 138 ? 0.375 2.899 7.313 1.00 96.06 138 MET A O 1
ATOM 1065 N N . PHE A 1 139 ? -0.035 1.167 8.673 1.00 97.06 139 PHE A N 1
ATOM 1066 C CA . PHE A 1 139 ? -1.308 1.669 9.188 1.00 97.06 139 PHE A CA 1
ATOM 1067 C C . PHE A 1 139 ? -1.122 2.640 10.344 1.00 97.06 139 PHE A C 1
ATOM 1069 O O . PHE A 1 139 ? -0.378 2.362 11.282 1.00 97.06 139 PHE A O 1
ATOM 1076 N N . ASN A 1 140 ? -1.888 3.729 10.347 1.00 95.44 140 ASN A N 1
ATOM 1077 C CA . ASN A 1 140 ? -1.861 4.687 11.441 1.00 95.44 140 ASN A CA 1
ATOM 1078 C C . ASN A 1 140 ? -2.724 4.200 12.620 1.00 95.44 140 ASN A C 1
ATOM 1080 O O . ASN A 1 140 ? -3.958 4.202 12.513 1.00 95.44 140 ASN A O 1
ATOM 1084 N N . PRO A 1 141 ? -2.129 3.832 13.772 1.00 93.25 141 PRO A N 1
ATOM 1085 C CA . PRO A 1 141 ? -2.885 3.318 14.912 1.00 93.25 141 PRO A CA 1
ATOM 1086 C C . PRO A 1 141 ? -3.850 4.361 15.498 1.00 93.25 141 PRO A C 1
ATOM 1088 O O . PRO A 1 141 ? -4.877 3.995 16.067 1.00 93.25 141 PRO A O 1
ATOM 1091 N N . ASN A 1 142 ? -3.582 5.656 15.294 1.00 94.12 142 ASN A N 1
ATOM 1092 C CA . ASN A 1 142 ? -4.427 6.754 15.774 1.00 94.12 142 ASN A CA 1
ATOM 1093 C C . ASN A 1 142 ? -5.685 6.965 14.913 1.00 94.12 142 ASN A C 1
ATOM 1095 O O . ASN A 1 142 ? -6.555 7.757 15.273 1.00 94.12 142 ASN A O 1
ATOM 1099 N N . LYS A 1 143 ? -5.797 6.274 13.771 1.00 93.25 143 LYS A N 1
ATOM 1100 C CA . LYS A 1 143 ? -6.901 6.399 12.803 1.00 93.25 143 LYS A CA 1
ATOM 1101 C C . LYS A 1 143 ? -7.724 5.111 12.679 1.00 93.25 143 LYS A C 1
ATOM 1103 O O . LYS A 1 143 ? -8.415 4.892 11.685 1.00 93.25 143 LYS A O 1
ATOM 1108 N N . LEU A 1 144 ? -7.660 4.244 13.69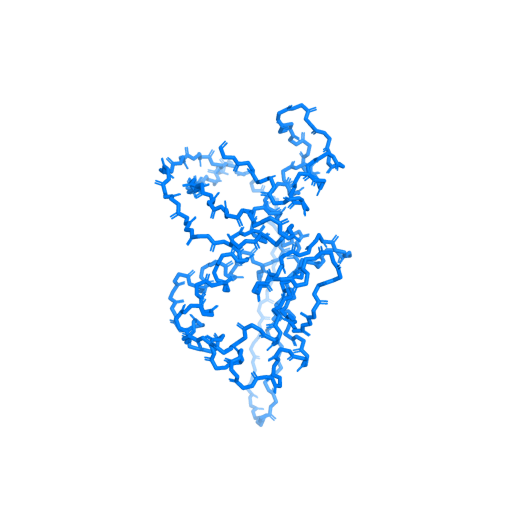1 1.00 92.56 144 LEU A N 1
ATOM 1109 C CA . LEU A 1 144 ? -8.387 2.970 13.716 1.00 92.56 144 LEU A CA 1
ATOM 1110 C C . LEU A 1 144 ? -9.781 3.062 14.349 1.00 92.56 144 LEU A C 1
ATOM 1112 O O . LEU A 1 144 ? -10.524 2.086 14.292 1.00 92.56 144 LEU A O 1
ATOM 1116 N N . ASN A 1 145 ? -10.157 4.207 14.929 1.00 92.31 145 ASN A N 1
ATOM 1117 C CA . ASN A 1 145 ? -11.498 4.426 15.482 1.00 92.31 145 ASN A CA 1
ATOM 1118 C C . ASN A 1 145 ? -12.528 4.698 14.370 1.00 92.31 145 ASN A C 1
ATOM 1120 O O . ASN A 1 145 ? -13.041 5.807 14.230 1.00 92.31 145 ASN A O 1
ATOM 1124 N N . ARG A 1 146 ? -12.761 3.689 13.534 1.00 91.31 146 ARG A N 1
ATOM 1125 C CA . ARG A 1 146 ? -13.672 3.699 12.384 1.00 91.31 146 ARG A CA 1
ATOM 1126 C C . ARG A 1 146 ? -14.161 2.283 12.102 1.00 91.31 146 ARG A C 1
ATOM 1128 O O . ARG A 1 146 ? -13.721 1.328 12.748 1.00 91.31 146 ARG A O 1
ATOM 1135 N N . SER A 1 147 ? -15.097 2.123 11.172 1.00 91.31 147 SER A N 1
ATOM 1136 C CA . SER A 1 147 ? -15.672 0.802 10.913 1.00 91.31 147 SER A CA 1
ATOM 1137 C C . SER A 1 147 ? -14.625 -0.172 10.354 1.00 91.31 147 SER A C 1
ATOM 1139 O O . SER A 1 147 ? -13.718 0.211 9.612 1.00 91.31 147 SER A O 1
ATOM 1141 N N . LYS A 1 148 ? -14.772 -1.471 10.655 1.00 88.62 148 LYS A N 1
ATOM 1142 C CA . LYS A 1 148 ? -13.910 -2.522 10.079 1.00 88.62 148 LYS A CA 1
ATOM 1143 C C . LYS A 1 148 ? -13.920 -2.507 8.547 1.00 88.62 148 LYS A C 1
ATOM 1145 O O . LYS A 1 148 ? -12.898 -2.796 7.936 1.00 88.62 148 LYS A O 1
ATOM 1150 N N . LEU A 1 149 ? -15.054 -2.140 7.943 1.00 87.19 149 LEU A N 1
ATOM 1151 C CA . LEU A 1 149 ? -15.194 -2.014 6.494 1.00 87.19 149 LEU A CA 1
ATOM 1152 C C . LEU A 1 149 ? -14.326 -0.882 5.934 1.00 87.19 149 LEU A C 1
ATOM 1154 O O . LEU A 1 149 ? -13.654 -1.072 4.927 1.00 87.19 149 LEU A O 1
ATOM 1158 N N . GLU A 1 150 ? -14.280 0.273 6.598 1.00 88.69 150 GLU A N 1
ATOM 1159 C CA . GLU A 1 150 ? -13.402 1.371 6.181 1.00 88.69 150 GLU A CA 1
ATOM 1160 C C . GLU A 1 150 ? -11.923 1.002 6.317 1.00 88.69 150 GLU A C 1
ATOM 1162 O O . GLU A 1 150 ? -11.118 1.364 5.459 1.00 88.69 150 GLU A O 1
ATOM 1167 N N . ILE A 1 151 ? -11.549 0.264 7.365 1.00 90.56 151 ILE A N 1
ATOM 1168 C CA . ILE A 1 151 ? -10.170 -0.218 7.539 1.00 90.56 151 ILE A CA 1
ATOM 1169 C C . ILE A 1 151 ? -9.820 -1.236 6.449 1.00 90.56 151 ILE A C 1
ATOM 1171 O O . ILE A 1 151 ? -8.739 -1.148 5.872 1.00 90.56 151 ILE A O 1
ATOM 1175 N N . ALA A 1 152 ? -10.738 -2.146 6.113 1.00 88.75 152 ALA A N 1
ATOM 1176 C CA . ALA A 1 152 ? -10.563 -3.090 5.010 1.00 88.75 152 ALA A CA 1
ATOM 1177 C C . ALA A 1 152 ? -10.427 -2.371 3.659 1.00 88.75 152 ALA A C 1
ATOM 1179 O O . ALA A 1 152 ? -9.550 -2.711 2.871 1.00 88.75 152 ALA A O 1
ATOM 1180 N N . ARG A 1 153 ? -11.237 -1.331 3.417 1.00 88.50 153 ARG A N 1
ATO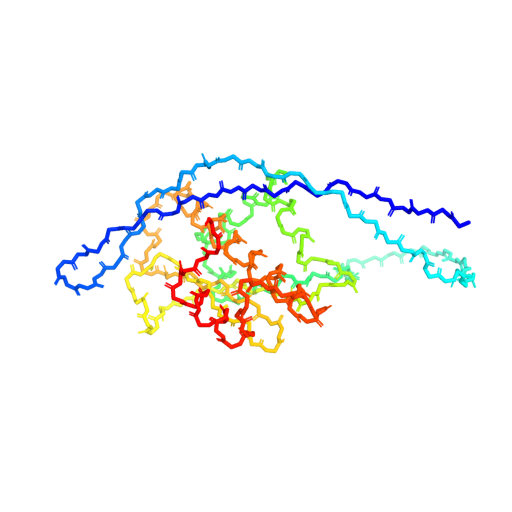M 1181 C CA . ARG A 1 153 ? -11.113 -0.462 2.238 1.00 88.50 153 ARG A CA 1
ATOM 1182 C C . ARG A 1 153 ? -9.729 0.182 2.169 1.00 88.50 153 ARG A C 1
ATOM 1184 O O . ARG A 1 153 ? -9.117 0.147 1.114 1.00 88.50 153 ARG A O 1
ATOM 1191 N N . THR A 1 154 ? -9.216 0.714 3.282 1.00 91.94 154 THR A N 1
ATOM 1192 C CA . THR A 1 154 ? -7.843 1.250 3.336 1.00 91.94 154 THR A CA 1
ATOM 1193 C C . THR A 1 154 ? -6.803 0.178 3.040 1.00 91.94 154 THR A C 1
ATOM 1195 O O . THR A 1 154 ? -5.868 0.440 2.305 1.00 91.94 154 THR A O 1
ATOM 1198 N N . LEU A 1 155 ? -6.962 -1.036 3.563 1.00 90.50 155 LEU A N 1
ATOM 1199 C CA . LEU A 1 155 ? -6.029 -2.123 3.274 1.00 90.50 155 LEU A CA 1
ATOM 1200 C C . LEU A 1 155 ? -5.971 -2.454 1.785 1.00 90.50 155 LEU A C 1
ATOM 1202 O O . LEU A 1 155 ? -4.884 -2.589 1.242 1.00 90.50 155 LEU A O 1
ATOM 1206 N N . ILE A 1 156 ? -7.125 -2.549 1.128 1.00 88.38 156 ILE A N 1
ATOM 1207 C CA . ILE A 1 156 ? -7.190 -2.803 -0.314 1.00 88.38 156 ILE A CA 1
ATOM 1208 C C . ILE A 1 156 ? -6.588 -1.629 -1.099 1.00 88.38 156 ILE A C 1
ATOM 1210 O O . ILE A 1 156 ? -5.826 -1.866 -2.026 1.00 88.38 156 ILE A O 1
ATOM 1214 N N . HIS A 1 157 ? -6.877 -0.387 -0.699 1.00 89.44 157 HIS A N 1
ATOM 1215 C CA . HIS A 1 157 ? -6.309 0.827 -1.302 1.00 89.44 157 HIS A CA 1
ATOM 1216 C C . HIS A 1 157 ? -4.779 0.807 -1.304 1.00 89.44 157 HIS A C 1
ATOM 1218 O O . HIS A 1 157 ? -4.151 0.935 -2.348 1.00 89.44 157 HIS A O 1
ATOM 1224 N N . GLU A 1 158 ? -4.172 0.556 -0.146 1.00 91.56 158 GLU A N 1
ATOM 1225 C CA . GLU A 1 158 ? -2.712 0.489 -0.041 1.00 91.56 158 GLU A CA 1
ATOM 1226 C C . GLU A 1 158 ? -2.121 -0.737 -0.756 1.00 91.56 158 GLU A C 1
ATOM 1228 O O . GLU A 1 158 ? -1.008 -0.688 -1.271 1.00 91.56 158 GLU A O 1
ATOM 1233 N N . LEU A 1 159 ? -2.860 -1.848 -0.838 1.00 88.19 159 LEU A N 1
ATOM 1234 C CA . LEU A 1 159 ? -2.425 -3.007 -1.619 1.00 88.19 159 LEU A CA 1
ATOM 1235 C C . LEU A 1 159 ? -2.383 -2.717 -3.122 1.00 88.19 159 LEU A C 1
ATOM 1237 O O . LEU A 1 159 ? -1.470 -3.195 -3.793 1.00 88.19 159 LEU A O 1
ATOM 1241 N N . ILE A 1 160 ? -3.326 -1.925 -3.641 1.00 86.62 160 ILE A N 1
ATOM 1242 C CA . ILE A 1 160 ? -3.305 -1.466 -5.036 1.00 86.62 160 ILE A CA 1
ATOM 1243 C C . ILE A 1 160 ? -2.056 -0.610 -5.274 1.00 86.62 160 ILE A C 1
ATOM 1245 O O . ILE A 1 160 ? -1.308 -0.881 -6.211 1.00 86.62 160 ILE A O 1
ATOM 1249 N N . HIS A 1 161 ? -1.760 0.339 -4.380 1.00 87.62 161 HIS A N 1
ATOM 1250 C CA . HIS A 1 161 ? -0.532 1.144 -4.446 1.00 87.62 161 HIS A CA 1
ATOM 1251 C C . HIS A 1 161 ? 0.732 0.290 -4.450 1.00 87.62 161 HIS A C 1
ATOM 1253 O O . HIS A 1 161 ? 1.629 0.494 -5.272 1.00 87.62 161 HIS A O 1
ATOM 1259 N N . ALA A 1 162 ? 0.790 -0.716 -3.578 1.00 87.81 162 ALA A N 1
ATOM 1260 C CA . ALA A 1 162 ? 1.900 -1.659 -3.536 1.00 87.81 162 ALA A CA 1
ATOM 1261 C C . ALA A 1 162 ? 2.022 -2.468 -4.840 1.00 87.81 162 ALA A C 1
ATOM 1263 O O . ALA A 1 162 ? 3.132 -2.698 -5.326 1.00 87.81 162 ALA A O 1
ATOM 1264 N N . GLU A 1 163 ? 0.904 -2.884 -5.440 1.00 84.56 163 GLU A N 1
ATOM 1265 C CA . GLU A 1 163 ? 0.912 -3.636 -6.696 1.00 84.56 163 GLU A CA 1
ATOM 1266 C C . GLU A 1 163 ? 1.392 -2.769 -7.862 1.00 84.56 163 GLU A C 1
ATOM 1268 O O . GLU A 1 163 ? 2.233 -3.213 -8.650 1.00 84.56 163 GLU A O 1
ATOM 1273 N N . MET A 1 164 ? 0.919 -1.524 -7.949 1.00 83.69 164 MET A N 1
ATOM 1274 C CA . MET A 1 164 ? 1.380 -0.563 -8.952 1.00 83.69 164 MET A CA 1
ATOM 1275 C C . MET A 1 164 ? 2.884 -0.335 -8.826 1.00 83.69 164 MET A C 1
ATOM 1277 O O . MET A 1 164 ? 3.600 -0.378 -9.828 1.00 83.69 164 MET A O 1
ATOM 1281 N N . TRP A 1 165 ? 3.387 -0.194 -7.597 1.00 85.12 165 TRP A N 1
ATOM 1282 C CA . TRP A 1 165 ? 4.821 -0.083 -7.352 1.00 85.12 165 TRP A CA 1
ATOM 1283 C C . TRP A 1 165 ? 5.584 -1.296 -7.884 1.00 85.12 165 TRP A C 1
ATOM 1285 O O . TRP 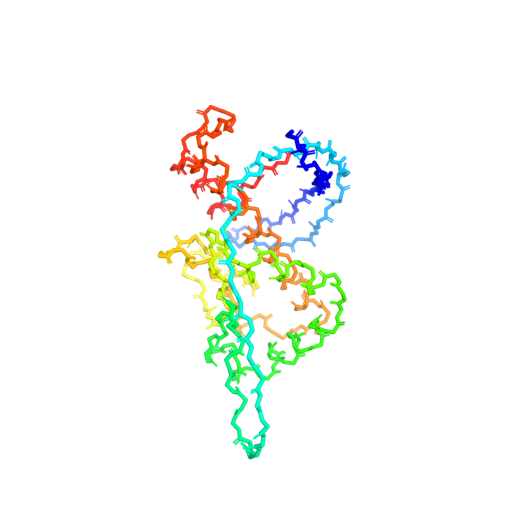A 1 165 ? 6.552 -1.148 -8.634 1.00 85.12 165 TRP A O 1
ATOM 1295 N N . ARG A 1 166 ? 5.124 -2.501 -7.534 1.00 82.69 166 ARG A N 1
ATOM 1296 C CA . ARG A 1 166 ? 5.723 -3.767 -7.970 1.00 82.69 166 ARG A CA 1
ATOM 1297 C C . ARG A 1 166 ? 5.783 -3.856 -9.497 1.00 82.69 166 ARG A C 1
ATOM 1299 O O . ARG A 1 166 ? 6.842 -4.168 -10.039 1.00 82.69 166 ARG A O 1
ATOM 1306 N N . LYS A 1 167 ? 4.681 -3.549 -10.193 1.00 82.38 167 LYS A N 1
ATOM 1307 C CA . LYS A 1 167 ? 4.600 -3.615 -11.662 1.00 82.38 167 LYS A CA 1
ATOM 1308 C C . LYS A 1 167 ? 5.489 -2.578 -12.343 1.00 82.38 167 LYS A C 1
ATOM 1310 O O . LYS A 1 167 ? 6.285 -2.948 -13.202 1.00 82.38 167 LYS A O 1
ATOM 1315 N N . VAL A 1 168 ? 5.413 -1.308 -11.938 1.00 82.81 168 VAL A N 1
ATOM 1316 C CA . VAL A 1 168 ? 6.231 -0.231 -12.527 1.00 82.81 168 VAL A CA 1
ATOM 1317 C C . VAL A 1 168 ? 7.719 -0.536 -12.345 1.00 82.81 168 VAL A C 1
ATOM 1319 O O . VAL A 1 168 ? 8.482 -0.443 -13.302 1.00 82.81 168 VAL A O 1
ATOM 1322 N N . MET A 1 169 ? 8.146 -0.972 -11.155 1.00 79.25 169 MET A N 1
ATOM 1323 C CA . MET A 1 169 ? 9.552 -1.328 -10.927 1.00 79.25 169 MET A CA 1
ATOM 1324 C C . MET A 1 169 ? 9.978 -2.553 -11.737 1.00 79.25 169 MET A C 1
ATOM 1326 O O . MET A 1 169 ? 11.051 -2.521 -12.329 1.00 79.25 169 MET A O 1
ATOM 1330 N N . SER A 1 170 ? 9.134 -3.587 -11.823 1.00 78.00 170 SER A N 1
ATOM 1331 C CA . SER A 1 170 ? 9.410 -4.768 -12.651 1.00 78.00 170 SER A CA 1
ATOM 1332 C C . SER A 1 170 ? 9.615 -4.397 -14.120 1.00 78.00 170 SER A C 1
ATOM 1334 O O . SER A 1 170 ? 10.580 -4.840 -14.738 1.00 78.00 170 SER A O 1
ATOM 1336 N N . LEU A 1 171 ? 8.753 -3.546 -14.680 1.00 78.44 171 LEU A N 1
ATOM 1337 C CA . LEU A 1 171 ? 8.867 -3.091 -16.066 1.00 78.44 171 LEU A CA 1
ATOM 1338 C C . LEU A 1 171 ? 10.168 -2.315 -16.297 1.00 78.44 171 LEU A C 1
ATOM 1340 O O . LEU A 1 171 ? 10.896 -2.599 -17.247 1.00 78.44 171 LEU A O 1
ATOM 1344 N N . LEU A 1 172 ? 10.494 -1.377 -15.408 1.00 78.44 172 LEU A N 1
ATOM 1345 C CA . LEU A 1 172 ? 11.712 -0.571 -15.514 1.00 78.44 172 LEU A CA 1
ATOM 1346 C C . LEU A 1 172 ? 12.986 -1.412 -15.355 1.00 78.44 172 LEU A C 1
ATOM 1348 O O . LEU A 1 172 ? 13.953 -1.186 -16.080 1.00 78.44 172 LEU A O 1
ATOM 1352 N N . ASP A 1 173 ? 12.988 -2.396 -14.453 1.00 74.69 173 ASP A N 1
ATOM 1353 C CA . ASP A 1 173 ? 14.122 -3.311 -14.258 1.00 74.69 173 ASP A CA 1
ATOM 1354 C C . ASP A 1 173 ? 14.322 -4.258 -15.449 1.00 74.69 173 ASP A C 1
ATOM 1356 O O . ASP A 1 173 ? 15.449 -4.658 -15.736 1.00 74.69 173 ASP A O 1
ATOM 1360 N N . ASN A 1 174 ? 13.257 -4.530 -16.206 1.00 74.88 174 ASN A N 1
ATOM 1361 C CA . ASN A 1 174 ? 13.308 -5.242 -17.485 1.00 74.88 174 ASN A CA 1
ATOM 1362 C C . ASN A 1 174 ? 13.566 -4.317 -18.694 1.00 74.88 174 ASN A C 1
ATOM 1364 O O . ASN A 1 174 ? 13.476 -4.753 -19.841 1.00 74.88 174 ASN A O 1
ATOM 1368 N N . GLY A 1 175 ? 13.908 -3.044 -18.464 1.00 72.62 175 GLY A N 1
ATOM 1369 C CA . GLY A 1 175 ? 14.299 -2.100 -19.514 1.00 72.62 175 GLY A CA 1
ATOM 1370 C C . GLY A 1 175 ? 13.138 -1.460 -20.278 1.00 72.62 175 GLY A C 1
ATOM 1371 O O . GLY A 1 175 ? 13.370 -0.844 -21.320 1.00 72.62 175 GLY A O 1
ATOM 1372 N N . ALA A 1 176 ? 11.900 -1.575 -19.784 1.00 76.19 176 ALA A N 1
ATOM 1373 C CA . ALA A 1 176 ? 10.766 -0.868 -20.366 1.00 76.19 176 ALA A CA 1
ATOM 1374 C C . ALA A 1 176 ? 10.930 0.652 -20.217 1.00 76.19 176 ALA A C 1
ATOM 1376 O O . ALA A 1 176 ? 11.443 1.154 -19.216 1.00 76.19 176 ALA A O 1
ATOM 1377 N N . ASN A 1 177 ? 10.443 1.391 -21.212 1.00 79.44 177 ASN A N 1
ATOM 1378 C CA . ASN A 1 177 ? 10.364 2.844 -21.165 1.00 79.44 177 ASN A CA 1
ATOM 1379 C C . ASN A 1 177 ? 8.923 3.264 -20.854 1.00 79.44 177 ASN A C 1
ATOM 1381 O O . ASN A 1 177 ? 8.042 3.111 -21.698 1.00 79.44 177 ASN A O 1
ATOM 1385 N N . LEU A 1 178 ? 8.701 3.786 -19.649 1.00 78.69 178 LEU A N 1
ATOM 1386 C CA . LEU A 1 178 ? 7.412 4.298 -19.193 1.00 78.69 178 LEU A CA 1
ATOM 1387 C C . LEU A 1 178 ? 7.464 5.831 -19.229 1.00 78.69 178 LEU A C 1
ATOM 1389 O O . LEU A 1 178 ? 8.095 6.453 -18.372 1.00 78.69 178 LEU A O 1
ATOM 1393 N N . ASP A 1 179 ? 6.856 6.418 -20.261 1.00 77.38 179 ASP A N 1
ATOM 1394 C CA . ASP A 1 179 ? 6.749 7.868 -20.507 1.00 77.38 179 ASP A CA 1
ATOM 1395 C C . ASP A 1 179 ? 8.075 8.640 -20.622 1.00 77.38 179 ASP A C 1
ATOM 1397 O O . ASP A 1 179 ? 8.132 9.851 -20.412 1.00 77.38 179 ASP A O 1
ATOM 1401 N N . GLY A 1 180 ? 9.175 7.967 -20.965 1.00 78.06 180 GLY A N 1
ATOM 1402 C CA . GLY A 1 180 ? 10.498 8.595 -21.028 1.00 78.06 180 GLY A CA 1
ATOM 1403 C C . GLY A 1 180 ? 11.116 8.875 -19.657 1.00 78.06 180 GLY A C 1
ATOM 1404 O O . GLY A 1 180 ? 12.200 9.458 -19.599 1.00 78.06 180 GLY A O 1
ATOM 1405 N N . LEU A 1 181 ? 10.454 8.467 -18.570 1.00 79.31 181 LEU A N 1
ATOM 1406 C CA . LEU A 1 181 ? 10.895 8.715 -17.203 1.00 79.31 181 LEU A CA 1
ATOM 1407 C C . LEU A 1 181 ? 11.869 7.637 -16.721 1.00 79.31 181 LEU A C 1
ATOM 1409 O O . LEU A 1 181 ? 11.725 6.441 -16.983 1.00 79.31 181 LEU A O 1
ATOM 1413 N N . LYS A 1 182 ? 12.857 8.062 -15.939 1.00 82.56 182 LYS A N 1
ATOM 1414 C CA . LYS A 1 182 ? 13.812 7.185 -15.257 1.00 82.56 182 LYS A CA 1
ATOM 1415 C C . LYS A 1 182 ? 13.175 6.547 -14.025 1.00 82.56 182 LYS A C 1
ATOM 1417 O O . LYS A 1 182 ? 12.262 7.096 -13.410 1.00 82.56 182 LYS A O 1
ATOM 1422 N N . LYS A 1 183 ? 13.757 5.438 -13.558 1.00 79.06 183 LYS A N 1
ATOM 1423 C CA . LYS A 1 183 ? 13.350 4.761 -12.311 1.00 79.06 183 LYS A CA 1
ATOM 1424 C C . LYS A 1 183 ? 13.301 5.684 -11.095 1.00 79.06 183 LYS A C 1
ATOM 1426 O O . LYS A 1 183 ? 12.388 5.571 -10.283 1.00 79.06 183 LYS A O 1
ATOM 1431 N N . SER A 1 184 ? 14.238 6.624 -10.982 1.00 82.12 184 SER A N 1
ATOM 1432 C CA . SER A 1 184 ? 14.239 7.623 -9.908 1.00 82.12 184 SER A CA 1
ATOM 1433 C C . SER A 1 184 ? 13.038 8.569 -9.969 1.00 82.12 184 SER A C 1
ATOM 1435 O O . SER A 1 184 ? 12.495 8.921 -8.928 1.00 82.12 184 SER A O 1
ATOM 1437 N N . GLU A 1 185 ? 12.609 8.953 -11.172 1.00 83.31 185 GLU A N 1
ATOM 1438 C CA . GLU A 1 185 ? 11.461 9.841 -11.380 1.00 83.31 185 GLU A CA 1
ATOM 1439 C C . GLU A 1 185 ? 10.166 9.095 -11.060 1.00 83.31 185 GLU A C 1
ATOM 1441 O O . GLU A 1 185 ? 9.368 9.582 -10.268 1.00 83.31 185 GLU A O 1
ATOM 1446 N N . TRP A 1 186 ? 10.014 7.857 -11.541 1.00 83.12 186 TRP A N 1
ATOM 1447 C CA . TRP A 1 186 ? 8.893 6.996 -11.150 1.00 83.12 186 TRP A CA 1
ATOM 1448 C C . TRP A 1 186 ? 8.830 6.748 -9.644 1.00 83.12 186 TRP A C 1
ATOM 1450 O O . TRP A 1 186 ? 7.765 6.853 -9.049 1.00 83.12 186 TRP A O 1
ATOM 1460 N N . THR A 1 187 ? 9.969 6.485 -9.003 1.00 81.00 187 THR A N 1
ATOM 1461 C CA . THR A 1 187 ? 10.027 6.306 -7.544 1.00 81.00 187 THR A CA 1
ATOM 1462 C C . THR A 1 187 ? 9.531 7.555 -6.819 1.00 81.00 187 THR A C 1
ATOM 1464 O O . THR A 1 187 ? 8.786 7.441 -5.847 1.00 81.00 187 THR A O 1
ATOM 1467 N N . GLN A 1 188 ? 9.900 8.746 -7.298 1.00 82.44 188 GLN A N 1
ATOM 1468 C CA . GLN A 1 188 ? 9.433 10.009 -6.732 1.00 82.44 188 GLN A CA 1
ATOM 1469 C C . GLN A 1 188 ? 7.931 10.219 -6.957 1.00 82.44 188 GLN A C 1
ATOM 1471 O O . GLN A 1 188 ? 7.237 10.581 -6.010 1.00 82.44 188 GLN A O 1
ATOM 1476 N N . LYS A 1 189 ? 7.426 9.963 -8.170 1.00 82.12 189 LYS A N 1
ATOM 1477 C CA . LYS A 1 189 ? 5.994 10.065 -8.493 1.00 82.12 189 LYS A CA 1
ATOM 1478 C C . LYS A 1 189 ? 5.155 9.170 -7.574 1.00 82.12 189 LYS A C 1
ATOM 1480 O O . LYS A 1 189 ? 4.321 9.673 -6.826 1.00 82.12 189 LYS A O 1
ATOM 1485 N N . LEU A 1 190 ? 5.478 7.878 -7.516 1.00 83.19 190 LEU A N 1
ATOM 1486 C CA . LEU A 1 190 ? 4.771 6.905 -6.674 1.00 83.19 190 LEU A CA 1
ATOM 1487 C C . LEU A 1 190 ? 4.846 7.272 -5.182 1.00 83.19 190 LEU A C 1
ATOM 1489 O O . LEU A 1 190 ? 3.843 7.210 -4.478 1.00 83.19 190 LEU A O 1
ATOM 1493 N N . SER A 1 191 ? 6.004 7.747 -4.705 1.00 79.00 191 SER A N 1
ATOM 1494 C CA . SER A 1 191 ? 6.162 8.211 -3.314 1.00 79.00 191 SER A CA 1
ATOM 1495 C C . SER A 1 191 ? 5.275 9.410 -2.968 1.00 79.00 191 SER A C 1
ATOM 1497 O O . SER A 1 191 ? 4.902 9.583 -1.809 1.00 79.00 191 SER A O 1
ATOM 1499 N N . ASN A 1 192 ? 4.945 10.239 -3.959 1.00 74.31 192 ASN A N 1
ATOM 1500 C CA . ASN A 1 192 ? 4.071 11.400 -3.802 1.00 74.31 192 ASN A CA 1
ATOM 1501 C C . ASN A 1 192 ? 2.586 11.058 -3.985 1.00 74.31 192 ASN A C 1
ATOM 1503 O O . ASN A 1 192 ? 1.749 11.956 -3.944 1.00 74.31 192 ASN A O 1
ATOM 1507 N N . GLY A 1 193 ? 2.249 9.785 -4.201 1.00 72.81 193 GLY A N 1
ATOM 1508 C CA . GLY A 1 193 ? 0.890 9.372 -4.531 1.00 72.81 193 GLY A CA 1
ATOM 1509 C C . GLY A 1 193 ? 0.477 9.678 -5.9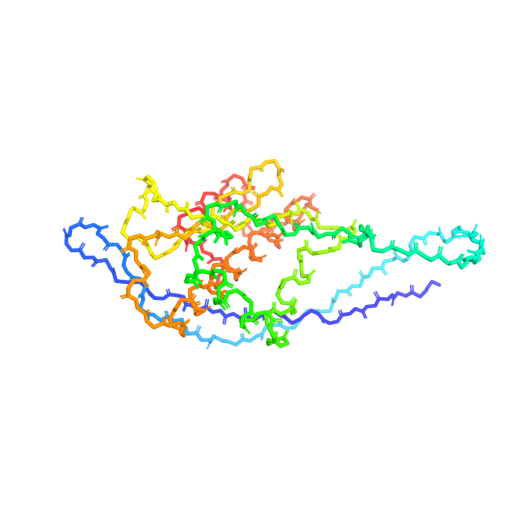75 1.00 72.81 193 GLY A C 1
ATOM 1510 O O . GLY A 1 193 ? -0.706 9.604 -6.295 1.00 72.81 193 GLY A O 1
ATOM 1511 N N . ASP A 1 194 ? 1.430 10.030 -6.840 1.00 75.44 194 ASP A N 1
ATOM 1512 C CA . ASP A 1 194 ? 1.225 10.254 -8.273 1.00 75.44 194 ASP A CA 1
ATOM 1513 C C . ASP A 1 194 ? 1.445 8.926 -9.008 1.00 75.44 194 ASP A C 1
ATOM 1515 O O . ASP A 1 194 ? 2.549 8.579 -9.446 1.00 75.44 194 ASP A O 1
ATOM 1519 N N . TYR A 1 195 ? 0.376 8.135 -9.048 1.00 75.69 195 TYR A N 1
ATOM 1520 C CA . TYR A 1 195 ? 0.337 6.839 -9.708 1.00 75.69 195 TYR A CA 1
ATOM 1521 C C . TYR A 1 195 ? -0.103 6.991 -11.176 1.00 75.69 195 TYR A C 1
ATOM 1523 O O . TYR A 1 195 ? -0.927 7.855 -11.474 1.00 75.69 195 TYR A O 1
ATOM 1531 N N . PRO A 1 196 ? 0.438 6.181 -12.108 1.00 64.69 196 PRO A N 1
ATOM 1532 C CA . PRO A 1 196 ? 0.036 6.229 -13.515 1.00 64.69 196 PRO A CA 1
ATOM 1533 C C . PRO A 1 196 ? -1.458 5.917 -13.688 1.00 64.69 196 PRO A C 1
ATOM 1535 O O . PRO A 1 196 ? -1.932 4.913 -13.151 1.00 64.69 196 PRO A O 1
ATOM 1538 N N . GLY A 1 197 ? -2.158 6.753 -14.463 1.00 51.22 197 GLY A N 1
ATOM 1539 C CA . GLY A 1 197 ? -3.586 6.657 -14.782 1.00 51.22 197 GLY A CA 1
ATOM 1540 C C . GLY A 1 197 ? -3.954 7.453 -16.026 1.00 51.22 197 GLY A C 1
ATOM 1541 O O . GLY A 1 197 ? -3.224 8.423 -16.341 1.00 51.22 197 GLY A O 1
#

Radius of gyration: 19.48 Å; chains: 1; bounding box: 31×65×48 Å

Sequence (197 aa):
MSVDCYTEVVHHYTDWYQEYSDGTVAYIYTEYNGSTETQVCYDDPPTGSGGGGGGSGSTYDEYVGKRLILIDSTFKNNPCLDSVYQQAGQAITFKNILQNFDEEFSVAHLKLSAGVSQTNPGANAVTLAPKDYIIEIMFNPNKLNRSKLEIARTLIHELIHAEMWRKVMSLLDNGANLDGLKKSEWTQKLSNGDYPG